Protein AF-A0A662ZCI2-F1 (afdb_monomer)

Radius of gyration: 26.0 Å; Cα contacts (8 Å, |Δi|>4): 107; chains: 1; bounding box: 38×61×67 Å

Mean predicted aligned error: 18.73 Å

Structure (mmCIF, N/CA/C/O backbone):
data_AF-A0A662ZCI2-F1
#
_entry.id   AF-A0A662ZCI2-F1
#
loop_
_atom_site.group_PDB
_atom_site.id
_atom_site.type_symbol
_atom_site.label_atom_id
_atom_site.label_alt_id
_atom_site.label_comp_id
_atom_site.label_asym_id
_atom_site.label_entity_id
_atom_site.label_seq_id
_atom_site.pdbx_PDB_ins_code
_atom_site.Cartn_x
_atom_site.Cartn_y
_atom_site.Cartn_z
_atom_site.occupancy
_atom_site.B_iso_or_equiv
_atom_site.auth_seq_id
_atom_site.auth_comp_id
_atom_site.auth_asym_id
_atom_site.auth_atom_id
_atom_site.pdbx_PDB_model_num
ATOM 1 N N . MET A 1 1 ? 16.770 -15.668 -3.236 1.00 50.25 1 MET A N 1
ATOM 2 C CA . MET A 1 1 ? 15.545 -14.899 -3.543 1.00 50.25 1 MET A CA 1
ATOM 3 C C . MET A 1 1 ? 14.463 -15.925 -3.802 1.00 50.25 1 MET A C 1
ATOM 5 O O . MET A 1 1 ? 14.714 -16.811 -4.604 1.00 50.25 1 MET A O 1
ATOM 9 N N . ASN A 1 2 ? 13.338 -15.886 -3.085 1.00 55.69 2 ASN A N 1
ATOM 10 C CA . ASN A 1 2 ? 12.211 -16.759 -3.421 1.00 55.69 2 ASN A CA 1
ATOM 11 C C . ASN A 1 2 ? 11.789 -16.415 -4.853 1.00 55.69 2 ASN A C 1
ATOM 13 O O . ASN A 1 2 ? 11.561 -15.238 -5.136 1.00 55.69 2 ASN A O 1
ATOM 17 N N . ASN A 1 3 ? 11.765 -17.403 -5.747 1.00 77.62 3 ASN A N 1
ATOM 18 C CA . ASN A 1 3 ? 11.314 -17.203 -7.119 1.00 77.62 3 ASN A CA 1
ATOM 19 C C . ASN A 1 3 ? 9.813 -16.914 -7.078 1.00 77.62 3 ASN A C 1
ATOM 21 O O . ASN A 1 3 ? 9.003 -17.822 -6.925 1.00 77.62 3 ASN A O 1
ATOM 25 N N . ILE A 1 4 ? 9.460 -15.631 -7.140 1.00 84.81 4 ILE A N 1
ATOM 26 C CA . ILE A 1 4 ? 8.083 -15.195 -7.350 1.00 84.81 4 ILE A CA 1
ATOM 27 C C . ILE A 1 4 ? 7.769 -15.479 -8.812 1.00 84.81 4 ILE A C 1
ATOM 29 O O . ILE A 1 4 ? 8.553 -15.124 -9.694 1.00 84.81 4 ILE A O 1
ATOM 33 N N . GLU A 1 5 ? 6.644 -16.137 -9.060 1.00 91.12 5 GLU A N 1
ATOM 34 C CA . GLU A 1 5 ? 6.223 -16.480 -10.410 1.00 91.12 5 GLU A CA 1
ATOM 35 C C . GLU A 1 5 ? 6.100 -15.210 -11.279 1.00 91.12 5 GLU A C 1
ATOM 37 O O . GLU A 1 5 ? 5.543 -14.207 -10.816 1.00 91.12 5 GLU A O 1
ATOM 42 N N . PRO A 1 6 ? 6.594 -15.214 -12.533 1.00 90.12 6 PRO A N 1
ATOM 43 C CA . PRO A 1 6 ? 6.570 -14.030 -13.393 1.00 90.12 6 PRO A CA 1
ATOM 44 C C . PRO A 1 6 ? 5.174 -13.426 -13.576 1.00 90.12 6 PRO A C 1
ATOM 46 O O . PRO A 1 6 ? 5.032 -12.210 -13.692 1.00 90.12 6 PRO A O 1
ATOM 49 N N . GLU A 1 7 ? 4.136 -14.261 -13.564 1.00 92.94 7 GLU A N 1
ATOM 50 C CA . GLU A 1 7 ? 2.752 -13.809 -13.685 1.00 92.94 7 GLU A CA 1
ATOM 51 C C . GLU A 1 7 ? 2.283 -13.036 -12.443 1.00 92.94 7 GLU A C 1
ATOM 53 O O . GLU A 1 7 ? 1.641 -11.991 -12.551 1.00 92.94 7 GLU A O 1
ATOM 58 N N . VAL A 1 8 ? 2.696 -13.474 -11.251 1.00 93.31 8 VAL A N 1
ATOM 59 C CA . VAL A 1 8 ? 2.443 -12.749 -9.998 1.00 93.31 8 VAL A CA 1
ATOM 60 C C . VAL A 1 8 ? 3.151 -11.395 -10.014 1.00 93.31 8 VAL A C 1
ATOM 62 O O . VAL A 1 8 ? 2.559 -10.393 -9.617 1.00 93.31 8 VAL A O 1
ATOM 65 N N . VAL A 1 9 ? 4.380 -11.323 -10.537 1.00 93.50 9 VAL A N 1
ATOM 66 C CA . VAL A 1 9 ? 5.106 -10.050 -10.683 1.00 93.50 9 VAL A CA 1
ATOM 67 C C . VAL A 1 9 ? 4.353 -9.083 -11.598 1.00 93.50 9 VAL A C 1
ATOM 69 O O . VAL A 1 9 ? 4.165 -7.925 -11.225 1.00 93.50 9 VAL A O 1
ATOM 72 N N . LYS A 1 10 ? 3.866 -9.543 -12.757 1.00 93.19 10 LYS A N 1
ATOM 73 C CA . LYS A 1 10 ? 3.067 -8.704 -13.666 1.00 93.19 10 LYS A CA 1
ATOM 74 C C . LYS A 1 10 ? 1.808 -8.169 -12.988 1.00 93.19 10 LYS A C 1
ATOM 76 O O . LYS A 1 10 ? 1.510 -6.983 -13.116 1.00 93.19 10 LYS A O 1
ATOM 81 N N . ASN A 1 11 ? 1.102 -9.013 -12.236 1.00 95.75 11 ASN A N 1
ATOM 82 C CA . ASN A 1 11 ? -0.105 -8.613 -11.5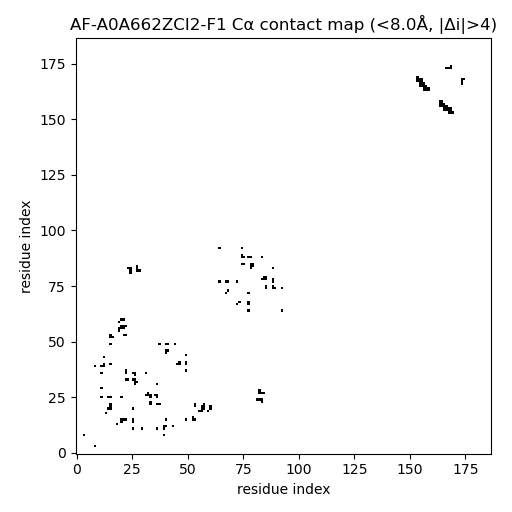14 1.00 95.75 11 ASN A CA 1
ATOM 83 C C . ASN A 1 11 ? 0.192 -7.599 -10.399 1.00 95.75 11 ASN A C 1
ATOM 85 O O . ASN A 1 11 ? -0.532 -6.615 -10.266 1.00 95.75 11 ASN A O 1
ATOM 89 N N . ILE A 1 12 ? 1.300 -7.764 -9.670 1.00 94.69 12 ILE A N 1
ATOM 90 C CA . ILE A 1 12 ? 1.762 -6.785 -8.677 1.00 94.69 12 ILE A CA 1
ATOM 91 C C . ILE A 1 12 ? 2.057 -5.438 -9.344 1.00 94.69 12 ILE A C 1
ATOM 93 O O . ILE A 1 12 ? 1.569 -4.409 -8.887 1.00 94.69 12 ILE A O 1
ATOM 97 N N . VAL A 1 13 ? 2.823 -5.421 -10.439 1.00 92.56 13 VAL A N 1
ATOM 98 C CA . VAL A 1 13 ? 3.168 -4.175 -11.147 1.00 92.56 13 VAL A CA 1
ATOM 99 C C . VAL A 1 13 ? 1.916 -3.507 -11.722 1.00 92.56 13 VAL A C 1
ATOM 101 O O . VAL A 1 13 ? 1.774 -2.282 -11.654 1.00 92.56 13 VAL A O 1
ATOM 104 N N . LYS A 1 14 ? 0.965 -4.295 -12.231 1.00 93.56 14 LYS A N 1
ATOM 105 C CA . LYS A 1 14 ? -0.344 -3.798 -12.664 1.00 93.56 14 LYS A CA 1
ATOM 106 C C . LYS A 1 14 ? -1.114 -3.158 -11.508 1.00 93.56 14 LYS A C 1
ATOM 108 O O . LYS A 1 14 ? -1.626 -2.054 -11.672 1.00 93.56 14 LYS A O 1
ATOM 113 N N . ASP A 1 15 ? -1.166 -3.789 -10.340 1.00 93.00 15 ASP A N 1
ATOM 114 C CA . ASP A 1 15 ? -1.836 -3.213 -9.171 1.00 93.00 15 ASP A CA 1
ATOM 115 C C . ASP A 1 15 ? -1.156 -1.914 -8.714 1.00 93.00 15 ASP A C 1
ATOM 117 O O . ASP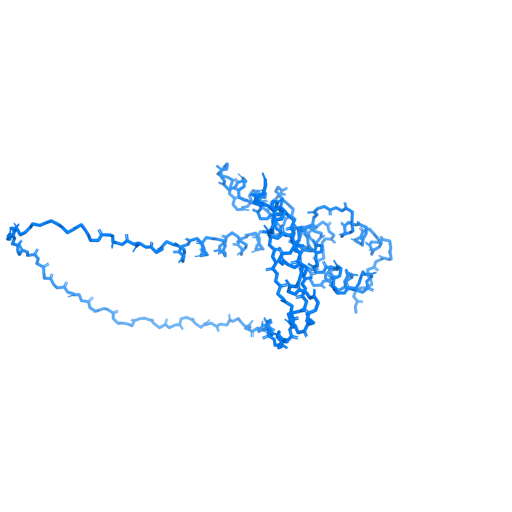 A 1 15 ? -1.848 -0.924 -8.491 1.00 93.00 15 ASP A O 1
ATOM 121 N N . ILE A 1 16 ? 0.180 -1.859 -8.667 1.00 91.38 16 ILE A N 1
ATOM 122 C CA . ILE A 1 16 ? 0.926 -0.631 -8.322 1.00 91.38 16 ILE A CA 1
ATOM 123 C C . ILE A 1 16 ? 0.596 0.511 -9.296 1.00 91.38 16 ILE A C 1
ATOM 125 O O . ILE A 1 16 ? 0.526 1.681 -8.920 1.00 91.38 16 ILE A O 1
ATOM 129 N N . THR A 1 17 ? 0.425 0.197 -10.580 1.00 87.94 17 THR A N 1
ATOM 130 C CA . THR A 1 17 ? 0.225 1.219 -11.614 1.00 87.94 17 THR A CA 1
ATOM 131 C C . THR A 1 17 ? -1.220 1.670 -11.750 1.00 87.94 17 THR A C 1
ATOM 133 O O . THR A 1 17 ? -1.437 2.856 -12.003 1.00 87.94 17 THR A O 1
ATOM 136 N N . THR A 1 18 ? -2.182 0.764 -11.588 1.00 87.12 18 THR A N 1
ATOM 137 C CA . THR A 1 18 ? -3.589 1.002 -11.948 1.00 87.12 18 THR A CA 1
ATOM 138 C C . THR A 1 18 ? -4.533 1.108 -10.757 1.00 87.12 18 THR A C 1
ATOM 140 O O . THR A 1 18 ? -5.603 1.697 -10.895 1.00 87.12 18 THR A O 1
ATOM 143 N N . SER A 1 19 ? -4.163 0.570 -9.594 1.00 86.81 19 SER A N 1
ATOM 144 C CA . SER A 1 19 ? -5.000 0.631 -8.396 1.00 86.81 19 SER A CA 1
ATOM 145 C C . SER A 1 19 ? -4.648 1.831 -7.510 1.00 86.81 19 SER A C 1
ATOM 147 O O . SER A 1 19 ? -3.613 2.471 -7.681 1.00 86.81 19 SER A O 1
ATOM 149 N N . GLN A 1 20 ? -5.516 2.117 -6.538 1.00 89.25 20 GLN A N 1
ATOM 150 C CA . GLN A 1 20 ? -5.267 3.086 -5.459 1.00 89.25 20 GLN A CA 1
ATOM 151 C C . GLN A 1 20 ? -4.707 2.405 -4.195 1.00 89.25 20 GLN A C 1
ATOM 153 O O . GLN A 1 20 ? -4.771 2.965 -3.104 1.00 89.25 20 GLN A O 1
ATOM 158 N N . LEU A 1 21 ? -4.222 1.163 -4.313 1.00 92.31 21 LEU A N 1
ATOM 159 C CA . LEU A 1 21 ? -3.742 0.387 -3.174 1.00 92.31 21 LEU A CA 1
ATOM 160 C C . LEU A 1 21 ? -2.302 0.764 -2.835 1.00 92.31 21 LEU A C 1
ATOM 162 O O . LEU A 1 21 ? -1.424 0.753 -3.696 1.00 92.31 21 LEU A O 1
ATOM 166 N N . SER A 1 22 ? -2.052 1.031 -1.556 1.00 95.50 22 SER A N 1
ATOM 167 C CA . SER A 1 22 ? -0.693 1.228 -1.045 1.00 95.50 22 SER A CA 1
ATOM 168 C C . SER A 1 22 ? 0.109 -0.077 -1.039 1.00 95.50 22 SER A C 1
ATOM 170 O O . SER A 1 22 ? -0.447 -1.181 -0.997 1.00 95.50 22 SER A O 1
ATOM 172 N N . SER A 1 23 ? 1.435 0.030 -0.965 1.00 95.31 23 SER A N 1
ATOM 173 C CA . SER A 1 23 ? 2.349 -1.113 -0.878 1.00 95.31 23 SER A CA 1
ATOM 174 C C . SER A 1 23 ? 2.027 -2.058 0.282 1.00 95.31 23 SER A C 1
ATOM 176 O O . SER A 1 23 ? 2.250 -3.262 0.167 1.00 95.31 23 SER A O 1
ATOM 178 N N . TYR A 1 24 ? 1.449 -1.557 1.379 1.00 96.12 24 TYR A N 1
ATOM 179 C CA . TYR A 1 24 ? 0.984 -2.381 2.498 1.00 96.12 24 TYR A CA 1
ATOM 180 C C . TYR A 1 24 ? -0.211 -3.264 2.131 1.00 96.12 24 TYR A C 1
ATOM 182 O O . TYR A 1 24 ? -0.261 -4.423 2.543 1.00 96.12 24 TYR A O 1
ATOM 190 N N . GLN A 1 25 ? -1.150 -2.729 1.353 1.00 96.50 25 GLN A N 1
ATOM 191 C CA . GLN A 1 25 ? -2.348 -3.444 0.914 1.00 96.50 25 GLN A CA 1
ATOM 192 C C . GLN A 1 25 ? -2.014 -4.458 -0.176 1.00 96.50 25 GLN A C 1
ATOM 194 O O . GLN A 1 25 ? -2.468 -5.599 -0.137 1.00 96.50 25 GLN A O 1
ATOM 199 N N . ILE A 1 26 ? -1.139 -4.077 -1.107 1.00 96.12 26 ILE A N 1
ATOM 200 C CA . ILE A 1 26 ? -0.619 -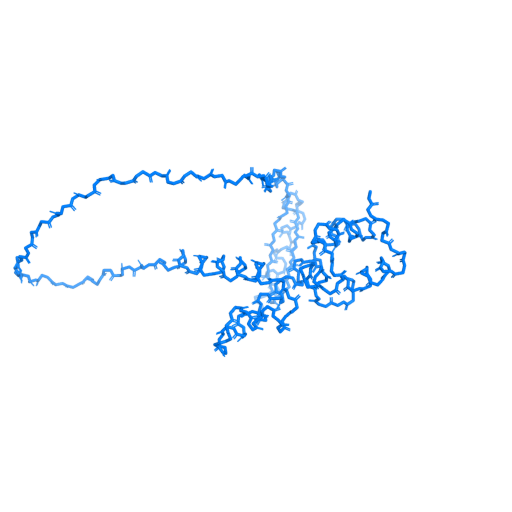4.989 -2.128 1.00 96.12 26 ILE A CA 1
ATOM 201 C C . ILE A 1 26 ? 0.171 -6.122 -1.454 1.00 96.12 26 ILE A C 1
ATOM 203 O O . ILE A 1 26 ? -0.045 -7.293 -1.753 1.00 96.12 26 ILE A O 1
ATOM 207 N N . ALA A 1 27 ? 1.029 -5.806 -0.481 1.00 96.00 27 ALA A N 1
ATOM 208 C CA . ALA A 1 27 ? 1.765 -6.810 0.286 1.00 96.00 27 ALA A CA 1
ATOM 209 C C . ALA A 1 27 ? 0.828 -7.809 0.982 1.00 96.00 27 ALA A C 1
ATOM 211 O O . ALA A 1 27 ? 1.067 -9.015 0.931 1.00 96.00 27 ALA A O 1
ATOM 212 N N . TYR A 1 28 ? -0.260 -7.322 1.579 1.00 96.06 28 TYR A N 1
ATOM 213 C CA . TYR A 1 28 ? -1.275 -8.172 2.195 1.00 96.06 28 TYR A CA 1
ATOM 214 C C . TYR A 1 28 ? -1.981 -9.069 1.169 1.00 96.06 28 TYR A C 1
ATOM 216 O O . TYR A 1 28 ? -2.059 -10.277 1.384 1.00 96.06 28 TYR A O 1
ATOM 224 N N . LYS A 1 29 ? -2.420 -8.502 0.035 1.00 95.62 29 LYS A N 1
ATOM 225 C CA . LYS A 1 29 ? -3.117 -9.210 -1.053 1.00 95.62 29 LYS A CA 1
ATOM 226 C C . LYS A 1 29 ? -2.307 -10.379 -1.618 1.00 95.62 29 LYS A C 1
ATOM 228 O O . LYS A 1 29 ? -2.870 -11.433 -1.881 1.00 95.62 29 LYS A O 1
ATOM 233 N N . TYR A 1 30 ? -1.000 -10.195 -1.804 1.00 95.19 30 TYR A N 1
ATOM 234 C CA . TYR A 1 30 ? -0.120 -11.221 -2.377 1.00 95.19 30 TYR A CA 1
ATOM 235 C C . TYR A 1 30 ? 0.621 -12.056 -1.325 1.00 95.19 30 TYR A C 1
ATOM 237 O O . TYR A 1 30 ? 1.459 -12.878 -1.685 1.00 95.19 30 TYR A O 1
ATOM 245 N N . HIS A 1 31 ? 0.348 -11.849 -0.032 1.00 94.44 31 HIS A N 1
ATOM 246 C CA . HIS A 1 31 ? 1.066 -12.494 1.075 1.00 94.44 31 HIS A CA 1
ATOM 247 C C . HIS A 1 31 ? 2.595 -12.321 0.996 1.00 94.44 31 HIS A C 1
ATOM 249 O O . HIS A 1 31 ? 3.373 -13.220 1.323 1.00 94.44 31 HIS A O 1
ATOM 255 N N . LEU A 1 32 ? 3.036 -11.137 0.570 1.00 94.00 32 LEU A N 1
ATOM 256 C CA . LEU A 1 32 ? 4.442 -10.764 0.442 1.00 94.00 32 LEU A CA 1
ATOM 257 C C . LEU A 1 32 ? 4.827 -9.709 1.478 1.00 94.00 32 LEU A C 1
ATOM 259 O O . LEU A 1 32 ? 3.993 -9.065 2.108 1.00 94.00 32 LEU A O 1
ATOM 263 N N . SER A 1 33 ? 6.131 -9.502 1.653 1.00 93.75 33 SER A N 1
ATOM 264 C CA . SER A 1 33 ? 6.614 -8.384 2.462 1.00 93.75 33 SER A CA 1
ATOM 265 C C . SER A 1 33 ? 6.483 -7.065 1.697 1.00 93.75 33 SER A C 1
ATOM 267 O O . SER A 1 33 ? 6.707 -7.031 0.486 1.00 93.75 33 SER A O 1
ATOM 269 N N . LYS A 1 34 ? 6.226 -5.958 2.405 1.00 94.12 34 LYS A N 1
ATOM 270 C CA . LYS A 1 34 ? 6.238 -4.606 1.816 1.00 94.12 34 LYS A CA 1
ATOM 271 C C . LYS A 1 34 ? 7.540 -4.326 1.055 1.00 94.12 34 LYS A C 1
ATOM 273 O O . LYS A 1 34 ? 7.499 -3.859 -0.073 1.00 94.12 34 LYS A O 1
ATOM 278 N N . ASN A 1 35 ? 8.684 -4.726 1.617 1.00 95.50 35 ASN A N 1
ATOM 279 C CA . ASN A 1 35 ? 9.991 -4.572 0.969 1.00 95.50 35 ASN A CA 1
ATOM 280 C C . ASN A 1 35 ? 10.079 -5.301 -0.381 1.00 95.50 35 ASN A C 1
ATOM 282 O O . ASN A 1 35 ? 10.808 -4.868 -1.268 1.00 95.50 35 ASN A O 1
ATOM 286 N N . THR A 1 36 ? 9.380 -6.427 -0.533 1.00 94.94 36 THR A N 1
ATOM 287 C CA . THR A 1 36 ? 9.304 -7.146 -1.808 1.00 94.94 36 THR A CA 1
ATOM 288 C C . THR A 1 36 ? 8.521 -6.330 -2.830 1.00 94.94 36 THR A C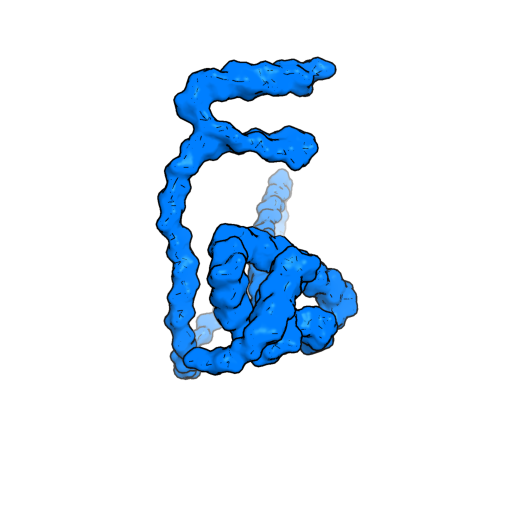 1
ATOM 290 O O . THR A 1 36 ? 8.991 -6.172 -3.951 1.00 94.94 36 THR A O 1
ATOM 293 N N . ILE A 1 37 ? 7.373 -5.775 -2.429 1.00 96.19 37 ILE A N 1
ATOM 294 C CA . ILE A 1 37 ? 6.556 -4.903 -3.283 1.00 96.19 37 ILE A CA 1
ATOM 295 C C . ILE A 1 37 ? 7.346 -3.656 -3.689 1.00 96.19 37 ILE A C 1
ATOM 297 O O . ILE A 1 37 ? 7.430 -3.362 -4.876 1.00 96.19 37 ILE A O 1
ATOM 301 N N . ASP A 1 38 ? 8.014 -3.003 -2.732 1.00 95.12 38 ASP A N 1
ATOM 302 C CA . ASP A 1 38 ? 8.858 -1.830 -2.982 1.00 95.12 38 ASP A CA 1
ATOM 303 C C . ASP A 1 38 ? 9.955 -2.138 -4.008 1.00 95.12 38 ASP A C 1
ATOM 305 O O . ASP A 1 38 ? 10.133 -1.404 -4.976 1.00 95.12 38 ASP A O 1
ATOM 309 N N . ARG A 1 39 ? 10.666 -3.263 -3.852 1.00 95.38 39 ARG A N 1
ATOM 310 C CA . ARG A 1 39 ? 11.713 -3.676 -4.800 1.00 95.38 39 ARG A CA 1
ATOM 311 C C . ARG A 1 39 ? 11.170 -3.924 -6.201 1.00 95.38 39 ARG A C 1
ATOM 313 O O . ARG A 1 39 ? 11.812 -3.508 -7.158 1.00 95.38 39 ARG A O 1
ATOM 320 N N . LEU A 1 40 ? 10.027 -4.601 -6.318 1.00 93.69 40 LEU A N 1
ATOM 321 C CA . LEU A 1 40 ? 9.396 -4.876 -7.611 1.00 93.69 40 LEU A CA 1
ATOM 322 C C . LEU A 1 40 ? 8.904 -3.589 -8.279 1.00 93.69 40 LEU A C 1
ATOM 324 O O . LEU A 1 40 ? 9.117 -3.404 -9.474 1.00 93.69 40 LEU A O 1
ATOM 328 N N . GLY A 1 41 ? 8.296 -2.686 -7.508 1.00 92.06 41 GLY A N 1
ATOM 329 C CA . GLY A 1 41 ? 7.860 -1.382 -7.990 1.00 92.06 41 GLY A CA 1
ATOM 330 C C . GLY A 1 41 ? 9.030 -0.546 -8.499 1.00 92.06 41 GLY A C 1
ATOM 331 O O . GLY A 1 41 ? 9.006 -0.091 -9.640 1.00 92.06 41 GLY A O 1
ATOM 332 N N . ILE A 1 42 ? 10.094 -0.418 -7.700 1.00 92.81 42 ILE A N 1
ATOM 333 C CA . ILE A 1 42 ? 11.298 0.334 -8.076 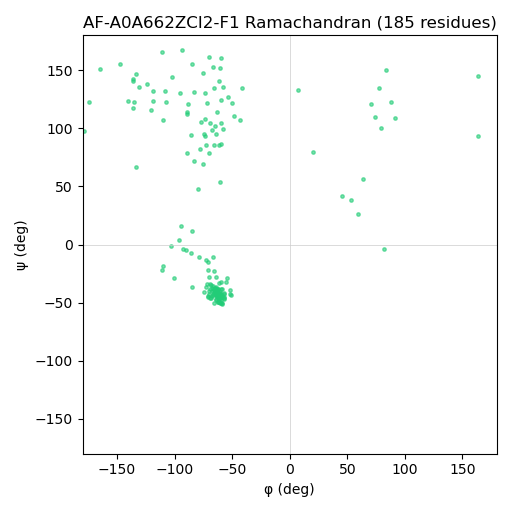1.00 92.81 42 ILE A CA 1
ATOM 334 C C . ILE A 1 42 ? 11.968 -0.276 -9.312 1.00 92.81 42 ILE A C 1
ATOM 336 O O . ILE A 1 42 ? 12.363 0.467 -10.207 1.00 92.81 42 ILE A O 1
ATOM 340 N N . SER A 1 43 ? 12.079 -1.605 -9.402 1.00 91.50 43 SER A N 1
ATOM 341 C CA . SER A 1 43 ? 12.765 -2.244 -10.529 1.00 91.50 43 SER A CA 1
ATOM 342 C C . SER A 1 43 ? 12.010 -2.145 -11.857 1.00 91.50 43 SER A C 1
ATOM 344 O O . SER A 1 43 ? 12.658 -2.150 -12.899 1.00 91.50 43 SER A O 1
ATOM 346 N N . HIS A 1 44 ? 10.676 -2.045 -11.840 1.00 93.12 44 HIS A N 1
ATOM 347 C CA . HIS A 1 44 ? 9.858 -2.000 -13.062 1.00 93.12 44 HIS A CA 1
ATOM 348 C C . HIS A 1 44 ? 9.404 -0.589 -13.454 1.00 93.12 44 HIS A C 1
ATOM 350 O O . HIS A 1 44 ? 9.181 -0.332 -14.633 1.00 93.12 44 HIS A O 1
ATOM 356 N N . LEU A 1 45 ? 9.240 0.318 -12.487 1.00 89.75 45 LEU A N 1
ATOM 357 C CA . LEU A 1 45 ? 8.723 1.674 -12.717 1.00 89.75 45 LEU A CA 1
ATOM 358 C C . LEU A 1 45 ? 9.790 2.754 -12.534 1.00 89.75 45 LEU A C 1
ATOM 360 O O . LEU A 1 45 ? 9.603 3.878 -12.991 1.00 89.75 45 LEU A O 1
ATOM 364 N N . GLY A 1 46 ? 10.893 2.434 -11.859 1.00 88.88 46 GLY A N 1
ATOM 365 C CA . GLY A 1 46 ? 11.860 3.416 -11.389 1.00 88.88 46 GLY A CA 1
ATOM 366 C C . GLY A 1 46 ? 11.447 4.048 -10.058 1.00 88.88 46 GLY A C 1
ATOM 367 O O . GLY A 1 46 ? 10.266 4.191 -9.733 1.00 88.88 46 GLY A O 1
ATOM 368 N N . GLU A 1 47 ? 12.450 4.442 -9.275 1.00 91.00 47 GLU A N 1
ATOM 369 C CA . GLU A 1 47 ? 12.275 4.929 -7.903 1.00 91.00 47 GLU A CA 1
ATOM 370 C C . GLU A 1 47 ? 11.368 6.163 -7.813 1.00 91.00 47 GLU A C 1
ATOM 372 O O . GLU A 1 47 ? 10.461 6.203 -6.984 1.00 91.00 47 GLU A O 1
ATOM 377 N N . VAL A 1 48 ? 11.568 7.149 -8.691 1.00 90.94 48 VAL A N 1
ATOM 378 C CA . VAL A 1 48 ? 10.815 8.414 -8.664 1.00 90.94 48 VAL A CA 1
ATOM 379 C C . VAL A 1 48 ? 9.320 8.176 -8.892 1.00 90.94 48 VAL A C 1
ATOM 381 O O . VAL A 1 48 ? 8.491 8.639 -8.109 1.00 90.94 48 VAL A O 1
ATOM 384 N N . ILE A 1 49 ? 8.975 7.411 -9.932 1.00 88.88 49 ILE A N 1
ATOM 385 C CA . ILE A 1 49 ? 7.581 7.128 -10.300 1.00 88.88 49 ILE A CA 1
ATOM 386 C C . ILE A 1 49 ? 6.914 6.269 -9.226 1.00 88.88 49 ILE A C 1
ATOM 388 O O . ILE A 1 49 ? 5.788 6.560 -8.814 1.00 88.88 49 ILE A O 1
ATOM 392 N N . TYR A 1 50 ? 7.611 5.234 -8.747 1.00 93.25 50 TYR A N 1
ATOM 393 C CA . TYR A 1 50 ? 7.104 4.373 -7.686 1.00 93.25 50 TYR A CA 1
ATOM 394 C C . TYR A 1 50 ? 6.807 5.163 -6.410 1.00 93.25 50 TYR A C 1
ATOM 396 O O . TYR A 1 50 ? 5.695 5.089 -5.892 1.00 93.25 50 TYR A O 1
ATOM 404 N N . ASN A 1 51 ? 7.761 5.969 -5.936 1.00 91.94 51 ASN A N 1
ATOM 405 C CA . ASN A 1 51 ? 7.612 6.729 -4.698 1.00 91.94 51 ASN A CA 1
ATOM 406 C C . ASN A 1 51 ? 6.465 7.744 -4.775 1.00 91.94 51 ASN A C 1
ATOM 408 O O . ASN A 1 51 ? 5.742 7.921 -3.797 1.00 91.94 51 ASN A O 1
ATOM 412 N N . GLN A 1 52 ? 6.265 8.393 -5.926 1.00 90.75 52 GLN A N 1
ATOM 413 C CA . GLN A 1 52 ? 5.148 9.320 -6.105 1.00 90.75 52 GLN A CA 1
ATOM 414 C C . GLN A 1 52 ? 3.795 8.598 -6.072 1.00 90.75 52 GLN A C 1
ATOM 416 O O . GLN A 1 52 ? 2.869 9.069 -5.412 1.00 90.75 52 GLN A O 1
ATOM 421 N N . LYS A 1 53 ? 3.684 7.443 -6.738 1.00 90.69 53 LYS A N 1
ATOM 422 C CA . LYS A 1 53 ? 2.470 6.615 -6.695 1.00 90.69 53 LYS A CA 1
ATOM 423 C C . LYS A 1 53 ? 2.192 6.089 -5.292 1.00 90.69 53 LYS A C 1
ATOM 425 O O . LYS A 1 53 ? 1.072 6.221 -4.811 1.00 90.69 53 LYS A O 1
ATOM 430 N N . GLU A 1 54 ? 3.211 5.557 -4.626 1.00 94.75 54 GLU A N 1
ATOM 431 C CA . GLU A 1 54 ? 3.083 5.031 -3.269 1.00 94.75 54 GLU A CA 1
ATOM 432 C C . GLU A 1 54 ? 2.680 6.124 -2.281 1.00 94.75 54 GLU A C 1
ATOM 434 O O . GLU A 1 54 ? 1.847 5.881 -1.414 1.00 94.75 54 GLU A O 1
ATOM 439 N N . LYS A 1 55 ? 3.213 7.343 -2.429 1.00 92.31 55 LYS A N 1
ATOM 440 C CA . LYS A 1 55 ? 2.814 8.481 -1.598 1.00 92.31 55 LYS A CA 1
ATOM 441 C C . LYS A 1 55 ? 1.314 8.762 -1.720 1.00 92.31 55 LYS A C 1
ATOM 443 O O . LYS A 1 55 ? 0.637 8.822 -0.699 1.00 92.31 55 LYS A O 1
ATOM 448 N N . LEU A 1 56 ? 0.801 8.889 -2.944 1.00 90.69 56 LEU A N 1
ATOM 449 C CA . LEU A 1 56 ? -0.621 9.161 -3.188 1.00 90.69 56 LEU A CA 1
ATOM 450 C C . LEU A 1 56 ? -1.516 8.021 -2.682 1.00 90.69 56 LEU A C 1
ATOM 452 O O . LEU A 1 56 ? -2.522 8.266 -2.019 1.00 90.69 56 LEU A O 1
ATOM 456 N N . ALA A 1 57 ? -1.128 6.771 -2.942 1.00 93.75 57 ALA A N 1
ATOM 457 C CA . ALA A 1 57 ? -1.867 5.601 -2.475 1.00 93.75 57 ALA A CA 1
ATOM 458 C C . ALA A 1 57 ? -1.865 5.494 -0.940 1.00 93.75 57 ALA A C 1
ATOM 460 O O . ALA A 1 57 ? -2.872 5.135 -0.329 1.00 93.75 57 ALA A O 1
ATOM 461 N N . PHE A 1 58 ? -0.749 5.839 -0.291 1.00 93.94 58 PHE A N 1
ATOM 462 C CA . PHE A 1 58 ? -0.660 5.862 1.164 1.00 93.94 58 PHE A CA 1
ATOM 463 C C . PHE A 1 58 ? -1.490 6.998 1.775 1.00 93.94 58 PHE A C 1
ATOM 465 O O . PHE A 1 58 ? -2.174 6.770 2.767 1.00 93.94 58 PHE A O 1
ATOM 472 N N . GLU A 1 59 ? -1.502 8.192 1.180 1.00 90.69 59 GLU A N 1
ATOM 473 C CA . GLU A 1 59 ? -2.385 9.291 1.602 1.00 90.69 59 GLU A CA 1
ATOM 474 C C . GLU A 1 59 ? -3.865 8.886 1.507 1.00 90.69 59 GLU A C 1
ATOM 476 O O . GLU A 1 59 ? -4.613 9.056 2.472 1.00 90.69 59 GLU A O 1
ATOM 481 N N . ALA A 1 60 ? -4.270 8.247 0.405 1.00 92.06 60 ALA A N 1
ATOM 482 C CA . ALA A 1 60 ? -5.623 7.715 0.244 1.00 92.06 60 ALA A CA 1
ATOM 483 C C . ALA A 1 60 ? -5.967 6.658 1.309 1.00 92.06 60 ALA A C 1
ATOM 485 O O . ALA A 1 60 ? -7.066 6.672 1.870 1.00 92.06 60 ALA A O 1
ATOM 486 N N . LEU A 1 61 ? -5.024 5.770 1.640 1.00 94.19 61 LEU A N 1
ATOM 487 C CA . LEU A 1 61 ? -5.190 4.808 2.729 1.00 94.19 61 LEU A CA 1
ATOM 488 C C . LEU A 1 61 ? -5.404 5.509 4.080 1.00 94.19 61 LEU A C 1
ATOM 490 O O . LEU A 1 61 ? -6.260 5.093 4.861 1.00 94.19 61 LEU A O 1
ATOM 494 N N . ILE A 1 62 ? -4.638 6.559 4.375 1.00 92.19 62 ILE A N 1
ATOM 495 C CA . ILE A 1 62 ? -4.791 7.314 5.622 1.00 92.19 62 ILE A CA 1
ATOM 496 C C . ILE A 1 62 ? -6.190 7.932 5.716 1.00 92.19 62 ILE A C 1
ATOM 498 O O . ILE A 1 62 ? -6.812 7.845 6.776 1.00 92.19 62 ILE A O 1
ATOM 502 N N . GLU A 1 63 ? -6.720 8.493 4.629 1.00 91.38 63 GLU A N 1
ATOM 503 C CA . GLU A 1 63 ? -8.093 9.010 4.609 1.00 91.38 63 GLU A CA 1
ATOM 504 C C . GLU A 1 63 ? -9.131 7.909 4.865 1.00 91.38 63 GLU A C 1
ATOM 506 O O . GLU A 1 63 ? -10.028 8.086 5.689 1.00 91.38 63 GLU A O 1
ATOM 511 N N . GLN A 1 64 ? -8.966 6.725 4.266 1.00 93.31 64 GLN A N 1
ATOM 512 C CA . GLN A 1 64 ? -9.842 5.578 4.541 1.00 93.31 64 GLN A CA 1
ATOM 513 C C . GLN A 1 64 ? -9.795 5.156 6.018 1.00 93.31 64 GLN A C 1
ATOM 515 O O . GLN A 1 64 ? -10.837 4.905 6.625 1.00 93.31 64 GLN A O 1
ATOM 520 N N . ILE A 1 65 ? -8.604 5.121 6.625 1.00 92.94 65 ILE A N 1
ATOM 521 C CA . ILE A 1 65 ? -8.438 4.812 8.054 1.00 92.94 65 ILE A CA 1
ATOM 522 C C . ILE A 1 65 ? -9.149 5.856 8.922 1.00 92.94 65 ILE A C 1
ATOM 524 O O . ILE A 1 65 ? -9.815 5.487 9.888 1.00 92.94 65 ILE A O 1
ATOM 528 N N . LYS A 1 66 ? -9.045 7.150 8.591 1.00 91.12 66 LYS A N 1
ATOM 529 C CA . LYS A 1 66 ? -9.739 8.220 9.328 1.00 91.12 66 LYS A CA 1
ATOM 530 C C . LYS A 1 66 ? -11.254 8.043 9.277 1.00 91.12 66 LYS A C 1
ATOM 532 O O . LYS A 1 66 ? -11.899 8.135 10.318 1.00 91.12 66 LYS A O 1
ATOM 537 N N . VAL A 1 67 ? -11.807 7.755 8.098 1.00 93.12 67 VAL A N 1
ATOM 538 C CA . VAL A 1 67 ? -13.248 7.517 7.926 1.00 93.12 67 VAL A CA 1
ATOM 539 C C . VAL A 1 67 ? -13.707 6.341 8.788 1.00 93.12 67 VAL A C 1
ATOM 541 O O . VAL A 1 67 ? -14.642 6.498 9.568 1.00 93.12 67 VAL A O 1
ATOM 544 N N . LEU A 1 68 ? -13.020 5.196 8.723 1.00 92.31 68 LEU A N 1
ATOM 545 C CA . LEU A 1 68 ? -13.384 4.017 9.518 1.00 92.31 68 LEU A CA 1
ATOM 546 C C . LEU A 1 68 ? -13.237 4.253 11.024 1.00 92.31 68 LEU A C 1
ATOM 548 O O . LEU A 1 68 ? -14.055 3.785 11.814 1.00 92.31 68 LEU A O 1
ATOM 552 N N . LYS A 1 69 ? -12.219 5.009 11.437 1.00 89.56 69 LYS A N 1
ATOM 553 C CA . LYS A 1 69 ? -12.032 5.370 12.842 1.00 89.56 69 LYS A CA 1
ATOM 554 C C . LYS A 1 69 ? -13.158 6.265 13.357 1.00 89.56 69 LYS A C 1
ATOM 556 O O . LYS A 1 69 ? -13.623 6.055 14.471 1.00 89.56 69 LYS A O 1
ATOM 561 N N . ASN A 1 70 ? -13.615 7.225 12.553 1.00 89.56 70 ASN A N 1
ATOM 562 C CA . ASN A 1 70 ? -14.765 8.068 12.893 1.00 89.56 70 ASN A CA 1
ATOM 563 C C . ASN A 1 70 ? -16.075 7.264 12.964 1.00 89.56 70 ASN A C 1
ATOM 565 O O . ASN A 1 70 ? -17.005 7.677 13.644 1.00 89.56 70 ASN A O 1
ATOM 569 N N . GLN A 1 71 ? -16.137 6.112 12.293 1.00 92.31 71 GLN A N 1
ATOM 570 C CA . GLN A 1 71 ? -17.221 5.131 12.408 1.00 92.31 71 GLN A CA 1
ATOM 571 C C . GLN A 1 71 ? -17.021 4.149 13.580 1.00 92.31 71 GLN A C 1
ATOM 573 O O . GLN A 1 71 ? -17.694 3.123 13.640 1.00 92.31 71 GLN A O 1
ATOM 578 N N . GLU A 1 72 ? -16.071 4.420 14.480 1.00 91.38 72 GLU A N 1
ATOM 579 C CA . GLU A 1 72 ? -15.758 3.609 15.665 1.00 91.38 72 GLU A CA 1
ATOM 580 C C . GLU A 1 72 ? -15.342 2.159 15.354 1.00 91.38 72 GLU A C 1
ATOM 582 O O . GLU A 1 72 ? -15.463 1.250 16.182 1.00 91.38 72 GLU A O 1
ATOM 587 N N . PHE A 1 73 ? -14.787 1.911 14.163 1.00 90.75 73 PHE A N 1
ATOM 588 C CA . PHE A 1 73 ? -14.226 0.600 13.857 1.00 90.75 73 PHE A CA 1
ATOM 589 C C . PHE A 1 73 ? -13.007 0.327 14.743 1.00 90.75 73 PHE A C 1
ATOM 591 O O . PHE A 1 73 ? -12.094 1.145 14.872 1.00 90.75 73 PHE A O 1
ATOM 598 N N . SER A 1 74 ? -12.941 -0.883 15.303 1.00 92.62 74 SER A N 1
ATOM 599 C CA . SER A 1 74 ? -11.739 -1.336 16.002 1.00 92.62 74 SER A CA 1
ATOM 600 C C . SER A 1 74 ? -10.572 -1.511 15.027 1.00 92.62 74 SER A C 1
ATOM 602 O O . SER A 1 74 ? -10.764 -1.845 13.857 1.00 92.62 74 SER A O 1
ATOM 604 N N . VAL A 1 75 ? -9.338 -1.360 15.518 1.00 91.81 75 VAL A N 1
ATOM 605 C CA . VAL A 1 75 ? -8.103 -1.543 14.723 1.00 91.81 75 VAL A CA 1
ATOM 606 C C . VAL A 1 75 ? -8.091 -2.888 13.991 1.00 91.81 75 VAL A C 1
ATOM 608 O O . VAL A 1 75 ? -7.701 -2.964 12.827 1.00 91.81 75 VAL A O 1
ATOM 611 N N . THR A 1 76 ? -8.577 -3.943 14.646 1.00 93.19 76 THR A N 1
ATOM 612 C CA . THR A 1 76 ? -8.706 -5.279 14.056 1.00 93.19 76 THR A CA 1
ATOM 613 C C . THR A 1 76 ? -9.668 -5.282 12.869 1.00 93.19 76 THR A C 1
ATOM 615 O O . THR A 1 76 ? -9.287 -5.736 11.791 1.00 93.19 76 THR A O 1
ATOM 618 N N . LYS A 1 77 ? -10.871 -4.713 13.025 1.00 93.69 77 LYS A N 1
ATOM 619 C CA . LYS A 1 77 ? -11.856 -4.631 11.936 1.00 93.69 77 LYS A CA 1
ATOM 620 C C . LYS A 1 77 ? -11.362 -3.753 10.787 1.00 93.69 77 LYS A C 1
ATOM 622 O O . LYS A 1 77 ? -11.521 -4.128 9.632 1.00 93.69 77 LYS A O 1
ATOM 627 N N . MET A 1 78 ? -10.700 -2.632 11.085 1.00 93.88 78 MET A N 1
ATOM 628 C CA . MET A 1 78 ? -10.081 -1.779 10.063 1.00 93.88 78 MET A CA 1
ATOM 629 C C . MET A 1 78 ? -9.017 -2.533 9.262 1.00 93.88 78 MET A C 1
ATOM 631 O O . MET A 1 78 ? -8.955 -2.400 8.044 1.00 93.88 78 MET A O 1
ATOM 635 N N . SER A 1 79 ? -8.190 -3.341 9.932 1.00 93.56 79 SER A N 1
ATOM 636 C CA . SER A 1 79 ? -7.136 -4.120 9.273 1.00 93.56 79 SER A CA 1
ATOM 637 C C . SER A 1 79 ? -7.698 -5.154 8.293 1.00 93.56 79 SER A C 1
ATOM 639 O O . SER A 1 79 ? -7.184 -5.295 7.187 1.00 93.56 79 SER A O 1
ATOM 641 N N . GLU A 1 80 ? -8.788 -5.820 8.674 1.00 93.44 80 GLU A N 1
ATOM 642 C CA . GLU A 1 80 ? -9.473 -6.810 7.841 1.00 93.44 80 GLU A CA 1
ATOM 643 C C . GLU A 1 80 ? -10.185 -6.126 6.668 1.00 93.44 80 GLU A C 1
ATOM 645 O O . GLU A 1 80 ? -10.034 -6.554 5.528 1.00 93.44 80 GLU A O 1
ATOM 650 N N . HIS A 1 81 ? -10.871 -5.009 6.925 1.00 93.88 81 HIS A N 1
ATOM 651 C CA . HIS A 1 81 ? -11.595 -4.249 5.906 1.00 93.88 81 HIS A CA 1
ATOM 652 C C . HIS A 1 81 ? -10.674 -3.636 4.841 1.00 93.88 81 HIS A C 1
ATOM 654 O O . HIS A 1 81 ? -10.992 -3.648 3.656 1.00 93.88 81 HIS A O 1
ATOM 660 N N . LEU A 1 82 ? -9.529 -3.083 5.251 1.00 94.12 82 LEU A N 1
ATOM 661 C CA . LEU A 1 82 ? -8.601 -2.401 4.343 1.00 94.12 82 LEU A CA 1
ATOM 662 C C . LEU A 1 82 ? -7.544 -3.329 3.739 1.00 94.12 82 LEU A C 1
ATOM 664 O O . LEU A 1 82 ? -6.758 -2.877 2.905 1.00 94.12 82 LEU A O 1
ATOM 668 N N . GLY A 1 83 ? -7.515 -4.599 4.153 1.00 95.44 83 GLY A N 1
ATOM 669 C CA . GLY A 1 83 ? -6.532 -5.576 3.699 1.00 95.44 83 GLY A CA 1
ATOM 670 C C . GLY A 1 83 ? -5.116 -5.192 4.116 1.00 95.44 83 GLY A C 1
ATOM 671 O O . GLY A 1 83 ? -4.244 -5.016 3.274 1.00 95.44 83 GLY A O 1
ATOM 672 N N . ILE A 1 84 ? -4.879 -5.006 5.413 1.00 95.19 84 ILE A N 1
ATOM 673 C CA . ILE A 1 84 ? -3.563 -4.674 5.978 1.00 95.19 84 ILE A CA 1
ATOM 674 C C . ILE A 1 84 ? -3.315 -5.578 7.180 1.00 95.19 84 ILE A C 1
ATOM 676 O O . ILE A 1 84 ? -4.233 -5.924 7.918 1.00 95.19 84 ILE A O 1
ATOM 680 N N . SER A 1 85 ? -2.061 -5.961 7.430 1.00 94.12 85 SER A N 1
ATOM 681 C CA . SER A 1 85 ? -1.757 -6.751 8.624 1.00 94.12 85 SER A CA 1
ATOM 682 C C . SER A 1 85 ? -2.103 -5.987 9.911 1.00 94.12 85 SER A C 1
ATOM 684 O O . SER A 1 85 ? -1.837 -4.788 10.036 1.00 94.12 85 SER A O 1
ATOM 686 N N . LYS A 1 86 ? -2.641 -6.700 10.911 1.00 94.00 86 LYS A N 1
ATOM 687 C CA . LYS A 1 86 ? -3.036 -6.139 12.221 1.00 94.00 86 LYS A CA 1
ATOM 688 C C . LYS A 1 86 ? -1.916 -5.314 12.862 1.00 94.00 86 LYS A C 1
ATOM 690 O O . LYS A 1 86 ? -2.146 -4.206 13.338 1.00 94.00 86 LYS A O 1
ATOM 695 N N . SER A 1 87 ? -0.685 -5.825 12.809 1.00 93.56 87 SER A N 1
ATOM 696 C CA . SER A 1 87 ? 0.498 -5.155 13.358 1.00 93.56 87 SER A CA 1
ATOM 697 C C . SER A 1 87 ? 0.854 -3.859 12.628 1.00 93.56 87 SER A C 1
ATOM 699 O O . SER A 1 87 ? 1.246 -2.883 13.266 1.00 93.56 87 SER A O 1
ATOM 701 N N . THR A 1 88 ? 0.714 -3.820 11.303 1.00 93.62 88 THR A N 1
ATOM 702 C CA . THR A 1 88 ? 0.941 -2.608 10.510 1.00 93.62 88 THR A CA 1
ATOM 703 C C . THR A 1 88 ? -0.162 -1.588 10.755 1.00 93.62 88 THR A C 1
ATOM 705 O O . THR A 1 88 ? 0.148 -0.426 11.002 1.00 93.62 88 THR A O 1
ATOM 708 N N . MET A 1 89 ? -1.429 -2.014 10.768 1.00 95.44 89 MET A N 1
ATOM 709 C CA . MET A 1 89 ? -2.563 -1.135 11.059 1.00 95.44 89 MET A CA 1
ATOM 710 C C . MET A 1 89 ? -2.407 -0.469 12.432 1.00 95.44 89 MET A C 1
ATOM 712 O O . MET A 1 89 ? -2.518 0.749 12.542 1.00 95.44 89 MET A O 1
ATOM 716 N N . PHE A 1 90 ? -2.040 -1.243 13.458 1.00 93.88 90 PHE A N 1
ATOM 717 C CA . PHE A 1 90 ? -1.769 -0.709 14.793 1.00 93.88 90 PHE A CA 1
ATOM 718 C C . PHE A 1 90 ? -0.673 0.367 14.777 1.00 93.88 90 PHE A C 1
ATOM 720 O O . PHE A 1 90 ? -0.841 1.433 15.361 1.00 93.88 90 PHE A O 1
ATOM 727 N N . LYS A 1 91 ? 0.434 0.131 14.058 1.00 92.38 91 LYS A N 1
ATOM 728 C CA . LYS A 1 91 ? 1.523 1.113 13.924 1.00 92.38 91 LYS A CA 1
ATOM 729 C C . LYS A 1 91 ? 1.079 2.395 13.221 1.00 92.38 91 LYS A C 1
ATOM 731 O O . LYS A 1 91 ? 1.495 3.472 13.639 1.00 92.38 91 LYS A O 1
ATOM 736 N N . ILE A 1 92 ? 0.277 2.281 12.162 1.00 92.12 92 ILE A N 1
ATOM 737 C CA . ILE A 1 92 ? -0.220 3.433 11.400 1.00 92.12 92 ILE A CA 1
ATOM 738 C C . ILE A 1 92 ? -1.145 4.281 12.278 1.00 92.12 92 ILE A C 1
ATOM 740 O O . ILE A 1 92 ? -0.930 5.485 12.402 1.00 92.12 92 ILE A O 1
ATOM 744 N N . VAL A 1 93 ? -2.123 3.652 12.937 1.00 90.81 93 VAL A N 1
ATOM 745 C CA . VAL A 1 93 ? -3.076 4.352 13.811 1.00 90.81 93 VAL A CA 1
ATOM 746 C C . VAL A 1 93 ? -2.363 5.006 14.995 1.00 90.81 93 VAL A C 1
ATOM 748 O O . VAL A 1 93 ? -2.627 6.168 15.288 1.00 90.81 93 VAL A O 1
ATOM 751 N N . ASN A 1 94 ? -1.424 4.309 15.641 1.00 88.25 94 ASN A N 1
ATOM 752 C CA . ASN A 1 94 ? -0.708 4.854 16.795 1.00 88.25 94 ASN A CA 1
ATOM 753 C C . ASN A 1 94 ? 0.181 6.053 16.423 1.00 88.25 94 ASN A C 1
ATOM 755 O O . ASN A 1 94 ? 0.248 7.035 17.162 1.00 88.25 94 ASN A O 1
ATOM 759 N N . ARG A 1 95 ? 0.840 6.006 15.255 1.00 85.50 95 ARG A N 1
ATOM 760 C CA . ARG A 1 95 ? 1.593 7.159 14.735 1.00 85.50 95 ARG A CA 1
ATOM 761 C C . ARG A 1 95 ? 0.667 8.357 14.539 1.00 85.50 95 ARG A C 1
ATOM 763 O O . ARG A 1 95 ? 0.946 9.428 15.056 1.00 85.50 95 ARG A O 1
ATOM 770 N N . TYR A 1 96 ? -0.476 8.133 13.897 1.00 74.94 96 TYR A N 1
ATOM 771 C CA . TYR A 1 96 ? -1.471 9.176 13.675 1.00 74.94 96 TYR A CA 1
ATOM 772 C C . TYR A 1 96 ? -2.005 9.804 14.976 1.00 74.94 96 TYR A C 1
ATOM 774 O O . TYR A 1 96 ? -2.236 11.009 15.044 1.00 74.94 96 TYR A O 1
ATOM 782 N N . GLU A 1 97 ? -2.208 9.007 16.025 1.00 75.00 97 GLU A N 1
ATOM 783 C CA . GLU A 1 97 ? -2.630 9.516 17.337 1.00 75.00 97 GLU A CA 1
ATOM 784 C C . GLU A 1 97 ? -1.545 10.323 18.049 1.00 75.00 97 GLU A C 1
ATOM 786 O O . GLU A 1 97 ? -1.866 11.283 18.749 1.00 75.00 97 GLU A O 1
ATOM 791 N N . THR A 1 98 ? -0.281 9.947 17.870 1.00 68.88 98 THR A N 1
ATOM 792 C CA . THR A 1 98 ? 0.858 10.666 18.453 1.00 68.88 98 THR A CA 1
ATOM 793 C C . THR A 1 98 ? 1.020 12.028 17.776 1.00 68.88 98 THR A C 1
ATOM 795 O O . THR A 1 98 ? 1.048 13.044 18.467 1.00 68.88 98 THR A O 1
ATOM 798 N N . ASP A 1 99 ? 0.959 12.066 16.441 1.00 62.31 99 ASP A N 1
ATOM 799 C CA . ASP A 1 99 ? 1.058 13.305 15.657 1.00 62.31 99 ASP A CA 1
ATOM 800 C C . ASP A 1 99 ? -0.088 14.291 15.982 1.00 62.31 99 ASP A C 1
ATOM 802 O O . ASP A 1 99 ? 0.107 15.505 15.986 1.00 62.31 99 ASP A O 1
ATOM 806 N N . ARG A 1 100 ? -1.295 13.791 16.307 1.00 57.41 100 ARG A N 1
ATOM 807 C CA . ARG A 1 100 ? -2.416 14.634 16.774 1.00 57.41 100 ARG A CA 1
ATOM 808 C C . ARG A 1 100 ? -2.168 15.254 18.148 1.00 57.41 100 ARG A C 1
ATOM 810 O O . ARG A 1 100 ? -2.599 16.379 18.376 1.00 57.41 100 ARG A O 1
ATOM 817 N N . LYS A 1 101 ? -1.534 14.527 19.073 1.00 53.88 101 LYS A N 1
ATOM 818 C CA . LYS A 1 101 ? -1.273 15.021 20.436 1.00 53.88 101 LYS A CA 1
ATOM 819 C C . LYS A 1 101 ? -0.197 16.105 20.450 1.00 53.88 101 LYS A C 1
ATOM 821 O O . LYS A 1 101 ? -0.311 17.043 21.227 1.00 53.88 101 LYS A O 1
ATOM 826 N N . GLU A 1 102 ? 0.790 16.017 19.562 1.00 52.16 102 GLU A N 1
ATOM 827 C CA . GLU A 1 102 ? 1.845 17.032 19.427 1.00 52.16 102 GLU A CA 1
ATOM 828 C C . GLU A 1 102 ? 1.343 18.357 18.819 1.00 52.16 102 GLU A C 1
ATOM 830 O O . GLU A 1 102 ? 1.939 19.403 19.060 1.00 52.16 102 GLU A O 1
ATOM 835 N N . GLN A 1 103 ? 0.224 18.346 18.083 1.00 45.34 103 GLN A N 1
ATOM 836 C CA . GLN A 1 103 ? -0.372 19.554 17.487 1.00 45.34 103 GLN A CA 1
ATOM 837 C C . GLN A 1 103 ? -1.321 20.320 18.419 1.00 45.34 103 GLN A C 1
ATOM 839 O O . GLN A 1 103 ? -1.743 21.425 18.079 1.00 45.34 103 GLN A O 1
ATOM 844 N N . VAL A 1 104 ? -1.647 19.787 19.602 1.00 42.03 104 VAL A N 1
ATOM 845 C CA . VAL A 1 104 ? -2.403 20.534 20.617 1.00 42.03 104 VAL A CA 1
ATOM 846 C C . VAL A 1 104 ? -1.421 21.400 21.410 1.00 42.03 104 VAL A C 1
ATOM 848 O O . VAL A 1 104 ? -1.108 21.126 22.566 1.00 42.03 104 VAL A O 1
ATOM 851 N N . GLN A 1 105 ? -0.912 22.462 20.781 1.00 37.69 105 GLN A N 1
ATOM 852 C CA . GLN A 1 105 ? -0.399 23.597 21.541 1.00 37.69 105 GLN A CA 1
ATOM 853 C C . GLN A 1 105 ? -1.605 24.270 22.191 1.00 37.69 105 GLN A C 1
ATOM 855 O O . GLN A 1 105 ? -2.402 24.932 21.529 1.00 37.69 105 GLN A O 1
ATOM 860 N N . VAL A 1 106 ? -1.757 24.057 23.497 1.00 43.72 106 VAL A N 1
ATOM 861 C CA . VAL A 1 106 ? -2.646 24.864 24.328 1.00 43.72 106 VAL A CA 1
ATOM 862 C C . VAL A 1 106 ? -2.076 26.279 24.305 1.00 43.72 106 VAL A C 1
ATOM 864 O O . VAL A 1 106 ? -1.139 26.595 25.032 1.00 43.72 106 VAL A O 1
ATOM 867 N N . ILE A 1 107 ? -2.596 27.120 23.414 1.00 41.56 107 ILE A N 1
ATOM 868 C CA . ILE A 1 107 ? -2.384 28.559 23.499 1.00 41.56 107 ILE A CA 1
ATOM 869 C C . ILE A 1 107 ? -3.266 29.016 24.657 1.00 41.56 107 ILE A C 1
ATOM 871 O O . ILE A 1 107 ? -4.463 29.247 24.490 1.00 41.56 107 ILE A O 1
ATOM 875 N N . SER A 1 108 ? -2.682 29.085 25.850 1.00 43.41 108 SER A N 1
ATOM 876 C CA . SER A 1 108 ? -3.274 29.837 26.948 1.00 43.41 108 SER A CA 1
ATOM 877 C C . SER A 1 108 ? -3.270 31.304 26.534 1.00 43.41 108 SER A C 1
ATOM 879 O O . SER A 1 108 ? -2.230 31.957 26.536 1.00 43.41 108 SER A O 1
ATOM 881 N N . VAL A 1 109 ? -4.424 31.807 26.105 1.00 37.53 109 VAL A N 1
ATOM 882 C CA . VAL A 1 109 ? -4.630 33.242 25.928 1.00 37.53 109 VAL A CA 1
ATOM 883 C C . VAL A 1 109 ? -4.841 33.813 27.325 1.00 37.53 109 VAL A C 1
ATOM 885 O O . VAL A 1 109 ? -5.886 33.589 27.934 1.00 37.53 109 VAL A O 1
ATOM 888 N N . GLU A 1 110 ? -3.836 34.504 27.858 1.00 40.94 110 GLU A N 1
ATOM 889 C CA . GLU A 1 110 ? -4.022 35.329 29.050 1.00 40.94 110 GLU A CA 1
ATOM 890 C C . GLU A 1 110 ? -5.012 36.446 28.702 1.00 40.94 110 GLU A C 1
ATOM 892 O O . GLU A 1 110 ? -4.750 37.296 27.850 1.00 40.94 110 GLU A O 1
ATOM 897 N N . HIS A 1 111 ? -6.186 36.410 29.331 1.00 35.78 111 HIS A N 1
ATOM 898 C CA . HIS A 1 111 ? -7.120 37.527 29.313 1.00 35.78 111 HIS A CA 1
ATOM 899 C C . HIS A 1 111 ? -6.535 38.644 30.188 1.00 35.78 111 HIS A C 1
ATOM 901 O O . HIS A 1 111 ? -6.292 38.400 31.372 1.00 35.78 111 HIS A O 1
ATOM 907 N N . PRO A 1 112 ? -6.303 39.860 29.664 1.00 43.97 112 PRO A N 1
ATOM 908 C CA . PRO A 1 112 ? -5.799 40.945 30.480 1.00 43.97 112 PRO A CA 1
ATOM 909 C C . PRO A 1 112 ? -6.982 41.688 31.092 1.00 43.97 112 PRO A C 1
ATOM 911 O O . PRO A 1 112 ? -7.325 42.758 30.610 1.00 43.97 112 PRO A O 1
ATOM 914 N N . GLU A 1 113 ? -7.598 41.161 32.150 1.00 39.66 113 GLU A N 1
ATOM 915 C CA . GLU A 1 113 ? -8.425 42.004 33.017 1.00 39.66 113 GLU A CA 1
ATOM 916 C C . GLU A 1 113 ? -8.261 41.667 34.500 1.00 39.66 113 GLU A C 1
ATOM 918 O O . GLU A 1 113 ? -8.550 40.568 34.959 1.00 39.66 113 GLU A O 1
ATOM 923 N N . SER A 1 114 ? -7.879 42.723 35.223 1.00 33.00 114 SER A N 1
ATOM 924 C CA . SER A 1 114 ? -8.356 43.070 36.559 1.00 33.00 114 SER A CA 1
ATOM 925 C C . SER A 1 114 ? -7.862 42.248 37.753 1.00 33.00 114 SER A C 1
ATOM 927 O O . SER A 1 114 ? -8.292 41.135 38.027 1.00 33.00 114 SER A O 1
ATOM 929 N N . ASN A 1 115 ? -7.035 42.927 38.552 1.00 38.31 115 ASN A N 1
ATOM 930 C CA . ASN A 1 115 ? -6.755 42.653 39.960 1.00 38.31 115 ASN A CA 1
ATOM 931 C C . ASN A 1 115 ? -8.015 42.290 40.770 1.00 38.31 115 ASN A C 1
ATOM 933 O O . ASN A 1 115 ? -8.997 43.025 40.690 1.00 38.31 115 ASN A O 1
ATOM 937 N N . GLN A 1 116 ? -7.912 41.240 41.596 1.00 35.44 116 GLN A N 1
ATOM 938 C CA . GLN A 1 116 ? -8.473 41.045 42.955 1.00 35.44 116 GLN A CA 1
ATOM 939 C C . GLN A 1 116 ? -8.402 39.535 43.273 1.00 35.44 116 GLN A C 1
ATOM 941 O O . GLN A 1 116 ? -9.108 38.735 42.678 1.00 35.44 116 GLN A O 1
ATOM 946 N N . GLU A 1 117 ? -7.338 39.076 43.935 1.00 32.50 117 GLU A N 1
ATOM 947 C CA . GLU A 1 117 ? -7.220 38.856 45.392 1.00 32.50 117 GLU A CA 1
ATOM 948 C C . GLU A 1 117 ? -7.689 37.458 45.867 1.00 32.50 117 GLU A C 1
ATOM 950 O O . GLU A 1 117 ? -8.861 37.127 45.745 1.00 32.50 117 GLU A O 1
ATOM 955 N N . ILE A 1 118 ? -6.751 36.744 46.534 1.00 30.38 118 ILE A N 1
ATOM 956 C CA . ILE A 1 118 ? -6.958 35.820 47.684 1.00 30.38 118 ILE A CA 1
ATOM 957 C C . ILE A 1 118 ? -7.535 34.425 47.303 1.00 30.38 118 ILE A C 1
ATOM 959 O O . ILE A 1 118 ? -8.482 34.328 46.545 1.00 30.38 118 ILE A O 1
ATOM 963 N N . SER A 1 119 ? -7.082 33.252 47.771 1.00 30.19 119 SER A N 1
ATOM 964 C CA . SER A 1 119 ? -6.106 32.813 48.779 1.00 30.19 119 SER A CA 1
ATOM 965 C C . SER A 1 119 ? -5.776 31.320 48.559 1.00 30.19 119 SER A C 1
ATOM 967 O O . SER A 1 119 ? -6.576 30.564 48.016 1.00 30.19 119 SER A O 1
ATOM 969 N N . GLU A 1 120 ? -4.544 30.977 48.949 1.00 35.56 120 GLU A N 1
ATOM 970 C CA . GLU A 1 120 ? -3.986 29.733 49.518 1.00 35.56 120 GLU A CA 1
ATOM 971 C C . GLU A 1 120 ? -4.882 28.474 49.594 1.00 35.56 120 GLU A C 1
ATOM 973 O O . GLU A 1 120 ? -6.017 28.521 50.047 1.00 35.56 120 GLU A O 1
ATOM 978 N N . GLN A 1 121 ? -4.408 27.294 49.182 1.00 31.72 121 GLN A N 1
ATOM 979 C CA . GLN A 1 121 ? -3.773 26.222 49.992 1.00 31.72 121 GLN A CA 1
ATOM 980 C C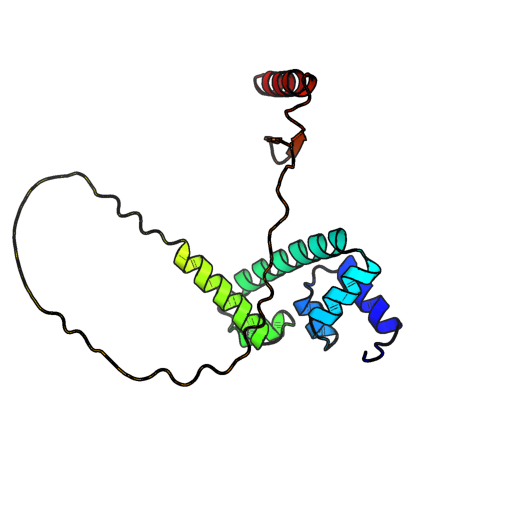 . GLN A 1 121 ? -3.831 24.972 49.070 1.00 31.72 121 GLN A C 1
ATOM 982 O O . GLN A 1 121 ? -4.773 24.857 48.296 1.00 31.72 121 GLN A O 1
ATOM 987 N N . THR A 1 122 ? -2.926 23.996 48.974 1.00 27.89 122 THR A N 1
ATOM 988 C CA . THR A 1 122 ? -2.010 23.337 49.915 1.00 27.89 122 THR A CA 1
ATOM 989 C C . THR A 1 122 ? -1.154 22.389 49.040 1.00 27.89 122 THR A C 1
ATOM 991 O O . THR A 1 122 ? -1.678 21.668 48.201 1.00 27.89 122 THR A O 1
ATOM 994 N N . SER A 1 123 ? 0.174 22.519 49.037 1.00 31.98 123 SER A N 1
ATOM 995 C CA . SER A 1 123 ? 1.127 21.606 49.694 1.00 31.98 123 SER A CA 1
ATOM 996 C C . SER A 1 123 ? 1.324 20.196 49.082 1.00 31.98 123 SER A C 1
ATOM 998 O O . SER A 1 123 ? 0.438 19.352 49.147 1.00 31.98 123 SER A O 1
ATOM 1000 N N . LEU A 1 124 ? 2.594 19.948 48.714 1.00 32.41 124 LEU A N 1
ATOM 1001 C CA . LEU A 1 124 ? 3.376 18.698 48.833 1.00 32.41 124 LEU A CA 1
ATOM 1002 C C . LEU A 1 124 ? 3.388 17.689 47.663 1.00 32.41 124 LEU A C 1
ATOM 1004 O O . LEU A 1 124 ? 2.455 16.930 47.428 1.00 32.41 124 LEU A O 1
ATOM 1008 N N . LEU A 1 125 ? 4.559 17.626 47.012 1.00 37.88 125 LEU A N 1
ATOM 1009 C CA . LEU A 1 125 ? 5.080 16.478 46.253 1.00 37.88 125 LEU A CA 1
ATOM 1010 C C . LEU A 1 125 ? 5.219 15.237 47.161 1.00 37.88 125 LEU A C 1
ATOM 1012 O O . LEU A 1 125 ? 5.425 15.384 48.369 1.00 37.88 125 LEU A O 1
ATOM 1016 N N . PRO A 1 126 ? 5.284 14.027 46.577 1.00 34.94 126 PRO A N 1
ATOM 1017 C CA . PRO A 1 126 ? 6.590 13.372 46.629 1.00 34.94 126 PRO A CA 1
ATOM 1018 C C . PRO A 1 126 ? 7.036 12.703 45.323 1.00 34.94 126 PRO A C 1
ATOM 1020 O O . PRO A 1 126 ? 6.279 12.066 44.594 1.00 34.94 126 PRO A O 1
ATOM 1023 N N . LEU A 1 127 ? 8.342 12.847 45.110 1.00 38.38 127 LEU A N 1
ATOM 1024 C CA . LEU A 1 127 ? 9.226 12.078 44.247 1.00 38.38 127 LEU A CA 1
ATOM 1025 C C . LEU A 1 127 ? 9.106 10.573 44.575 1.00 38.38 127 LEU A C 1
ATOM 1027 O O . LEU A 1 127 ? 9.295 10.193 45.730 1.00 38.38 127 LEU A O 1
ATOM 1031 N N . ILE A 1 128 ? 8.838 9.720 43.583 1.00 37.16 128 ILE A N 1
ATOM 1032 C CA . ILE A 1 128 ? 9.095 8.274 43.679 1.00 37.16 128 ILE A CA 1
ATOM 1033 C C . ILE A 1 128 ? 10.058 7.905 42.558 1.00 37.16 128 ILE A C 1
ATOM 1035 O O . ILE A 1 128 ? 9.764 8.044 41.371 1.00 37.16 128 ILE A O 1
ATOM 1039 N N . GLU A 1 129 ? 11.233 7.477 42.993 1.00 33.28 129 GLU A N 1
ATOM 1040 C CA . GLU A 1 129 ? 12.357 7.004 42.207 1.00 33.28 129 GLU A CA 1
ATOM 1041 C C . GLU A 1 129 ? 12.381 5.463 42.266 1.00 33.28 129 GLU A C 1
ATOM 1043 O O . GLU A 1 129 ? 12.129 4.883 43.321 1.00 33.28 129 GLU A O 1
ATOM 1048 N N . ASN A 1 130 ? 12.768 4.846 41.144 1.00 34.56 130 ASN A N 1
ATOM 1049 C CA . ASN A 1 130 ? 13.260 3.469 40.973 1.00 34.56 130 ASN A CA 1
ATOM 1050 C C . ASN A 1 130 ? 12.257 2.297 40.934 1.00 34.56 130 ASN A C 1
ATOM 1052 O O . ASN A 1 130 ? 11.956 1.697 41.956 1.00 34.56 130 ASN A O 1
ATOM 1056 N N . GLU A 1 131 ? 11.945 1.833 39.715 1.00 31.66 131 GLU A N 1
ATOM 1057 C CA . GLU A 1 131 ? 11.996 0.398 39.383 1.00 31.66 131 GLU A CA 1
ATOM 1058 C C . GLU A 1 131 ? 12.658 0.197 38.002 1.00 31.66 131 GLU A C 1
ATOM 1060 O O . GLU A 1 131 ? 12.504 1.001 37.081 1.00 31.66 131 GLU A O 1
ATOM 1065 N N . GLU A 1 132 ? 13.480 -0.847 37.906 1.00 34.78 132 GLU A N 1
ATOM 1066 C CA . GLU A 1 132 ? 14.481 -1.104 36.866 1.00 34.78 132 GLU A CA 1
ATOM 1067 C C . GLU A 1 132 ? 13.942 -1.244 35.424 1.00 34.78 132 GLU A C 1
ATOM 1069 O O . GLU A 1 132 ? 12.832 -1.734 35.199 1.00 34.78 132 GLU A O 1
ATOM 1074 N N . PRO A 1 133 ? 14.747 -0.920 34.389 1.00 37.72 133 PRO A N 1
ATOM 1075 C CA . PRO A 1 133 ? 14.339 -1.126 33.008 1.00 37.72 133 PRO A CA 1
ATOM 1076 C C . PRO A 1 133 ? 14.376 -2.616 32.643 1.00 37.72 133 PRO A C 1
ATOM 1078 O O . PRO A 1 133 ? 15.433 -3.207 32.407 1.00 37.72 133 PRO A O 1
ATOM 1081 N N . MET A 1 134 ? 13.191 -3.206 32.492 1.00 32.25 134 MET A N 1
ATOM 1082 C CA . MET A 1 134 ? 12.999 -4.487 31.816 1.00 32.25 134 MET A CA 1
ATOM 1083 C C . MET A 1 134 ? 13.704 -4.448 30.444 1.00 32.25 134 MET A C 1
ATOM 1085 O O . MET A 1 134 ? 13.469 -3.563 29.615 1.00 32.25 134 MET A O 1
ATOM 1089 N N . ARG A 1 135 ? 14.636 -5.383 30.232 1.00 36.88 135 ARG A N 1
ATOM 1090 C CA . ARG A 1 135 ? 15.578 -5.425 29.103 1.00 36.88 135 ARG A CA 1
ATOM 1091 C C . ARG A 1 135 ? 14.898 -5.226 27.740 1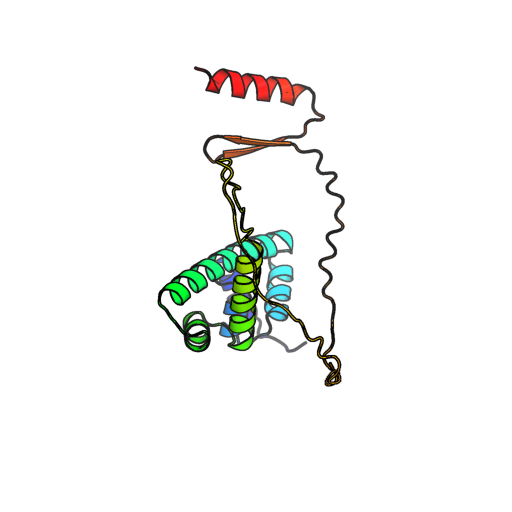.00 36.88 135 ARG A C 1
ATOM 1093 O O . ARG A 1 135 ? 14.240 -6.124 27.217 1.00 36.88 135 ARG A O 1
ATOM 1100 N N . ARG A 1 136 ? 15.162 -4.072 27.114 1.00 31.84 136 ARG A N 1
ATOM 1101 C CA . ARG A 1 136 ? 14.922 -3.800 25.687 1.00 31.84 136 ARG A CA 1
ATOM 1102 C C . ARG A 1 136 ? 15.837 -4.672 24.822 1.00 31.84 136 ARG A C 1
ATOM 1104 O O . ARG A 1 136 ? 16.879 -4.220 24.362 1.00 31.84 136 ARG A O 1
ATOM 1111 N N . ASN A 1 137 ? 15.423 -5.894 24.523 1.00 39.75 137 ASN A N 1
ATOM 1112 C CA . ASN A 1 137 ? 15.834 -6.516 23.271 1.00 39.75 137 ASN A CA 1
ATOM 1113 C C . ASN A 1 137 ? 14.799 -6.124 22.227 1.00 39.75 137 ASN A C 1
ATOM 1115 O O . ASN A 1 137 ? 13.643 -6.488 22.390 1.00 39.75 137 ASN A O 1
ATOM 1119 N N . ASN A 1 138 ? 15.199 -5.343 21.217 1.00 31.44 138 ASN A N 1
ATOM 1120 C CA . ASN A 1 138 ? 14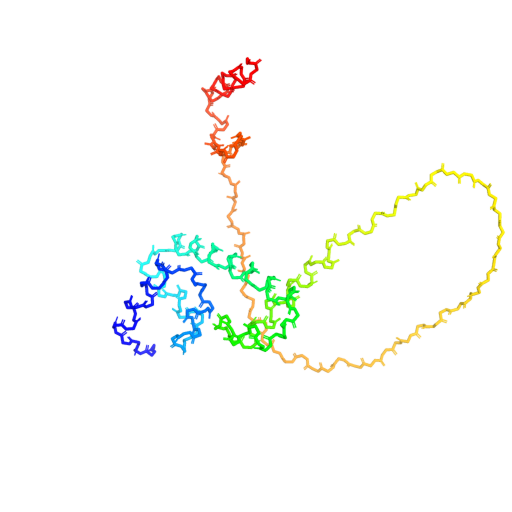.761 -5.502 19.825 1.00 31.44 138 ASN A CA 1
ATOM 1121 C C . ASN A 1 138 ? 15.433 -4.460 18.919 1.00 31.44 138 ASN A C 1
ATOM 1123 O O . ASN A 1 138 ? 15.005 -3.316 18.816 1.00 31.44 138 ASN A O 1
ATOM 1127 N N . PHE A 1 139 ? 16.511 -4.909 18.269 1.00 39.53 139 PHE A N 1
ATOM 1128 C CA . PHE A 1 139 ? 16.967 -4.540 16.927 1.00 39.53 139 PHE A CA 1
ATOM 1129 C C . PHE A 1 139 ? 16.436 -3.215 16.357 1.00 39.53 139 PHE A C 1
ATOM 1131 O O . PHE A 1 139 ? 15.592 -3.184 15.460 1.00 39.53 139 PHE A O 1
ATOM 1138 N N . TYR A 1 140 ? 17.041 -2.111 16.790 1.00 35.94 140 TYR A N 1
ATOM 1139 C CA . TYR A 1 140 ? 16.987 -0.845 16.068 1.00 35.94 140 TYR A CA 1
ATOM 1140 C C . TYR A 1 140 ? 17.810 -0.942 14.775 1.00 35.94 140 TYR A C 1
ATOM 1142 O O . TYR A 1 140 ? 18.924 -0.423 14.688 1.00 35.94 140 TYR A O 1
ATOM 1150 N N . ARG A 1 141 ? 17.261 -1.565 13.723 1.00 36.22 141 ARG A N 1
ATOM 1151 C CA . ARG A 1 141 ? 17.708 -1.248 12.360 1.00 36.22 141 ARG A CA 1
ATOM 1152 C C . ARG A 1 141 ? 17.135 0.111 11.983 1.00 36.22 141 ARG A C 1
ATOM 1154 O O . ARG A 1 141 ? 15.998 0.241 11.544 1.00 36.22 141 ARG A O 1
ATOM 1161 N N . HIS A 1 142 ? 17.961 1.122 12.210 1.00 33.88 142 HIS A N 1
ATOM 1162 C CA . HIS A 1 142 ? 17.791 2.468 11.705 1.00 33.88 142 HIS A CA 1
ATOM 1163 C C . HIS A 1 142 ? 17.723 2.440 10.171 1.00 33.88 142 HIS A C 1
ATOM 1165 O O . HIS A 1 142 ? 18.758 2.446 9.510 1.00 33.88 142 HIS A O 1
ATOM 1171 N N . ASN A 1 143 ? 16.525 2.493 9.590 1.00 36.25 143 ASN A N 1
ATOM 1172 C CA . ASN A 1 143 ? 16.378 3.129 8.284 1.00 36.25 143 ASN A CA 1
ATOM 1173 C C . ASN A 1 143 ? 16.383 4.635 8.542 1.00 36.25 143 ASN A C 1
ATOM 1175 O O . ASN A 1 143 ? 15.335 5.264 8.677 1.00 36.25 143 ASN A O 1
ATOM 1179 N N . ARG A 1 144 ? 17.589 5.203 8.677 1.00 37.62 144 ARG A N 1
ATOM 1180 C CA . ARG A 1 144 ? 17.767 6.642 8.510 1.00 37.62 144 ARG A CA 1
ATOM 1181 C C . ARG A 1 144 ? 17.314 6.948 7.087 1.00 37.62 144 ARG A C 1
ATOM 1183 O O . ARG A 1 144 ? 18.048 6.671 6.142 1.00 37.62 144 ARG A O 1
ATOM 1190 N N . TYR A 1 145 ? 16.130 7.536 6.946 1.00 36.38 145 TYR A N 1
ATOM 1191 C CA . TYR A 1 145 ? 15.895 8.493 5.875 1.00 36.38 145 TYR A CA 1
ATOM 1192 C C . TYR A 1 145 ? 16.901 9.614 6.108 1.00 36.38 145 TYR A C 1
ATOM 1194 O O . TYR A 1 145 ? 16.667 10.561 6.854 1.00 36.38 145 TYR A O 1
ATOM 1202 N N . ARG A 1 146 ? 18.103 9.426 5.565 1.00 31.34 146 ARG A N 1
ATOM 1203 C CA . ARG A 1 146 ? 19.101 10.472 5.475 1.00 31.34 146 ARG A CA 1
ATOM 1204 C C . ARG A 1 146 ? 18.572 11.399 4.386 1.00 31.34 146 ARG A C 1
ATOM 1206 O O . ARG A 1 146 ? 18.907 11.234 3.220 1.00 31.34 146 ARG A O 1
ATOM 1213 N N . ASN A 1 147 ? 17.707 12.333 4.776 1.00 35.06 147 ASN A N 1
ATOM 1214 C CA . ASN A 1 147 ? 17.507 13.566 4.031 1.00 35.06 147 ASN A CA 1
ATOM 1215 C C . ASN A 1 147 ? 18.855 14.282 4.045 1.00 35.06 147 ASN A C 1
ATOM 1217 O O . ASN A 1 147 ? 19.170 15.042 4.952 1.00 35.06 147 ASN A O 1
ATOM 1221 N N . ASN A 1 148 ? 19.699 13.922 3.090 1.00 39.72 148 ASN A N 1
ATOM 1222 C CA . ASN A 1 148 ? 20.868 14.687 2.726 1.00 39.72 148 ASN A CA 1
ATOM 1223 C C . ASN A 1 148 ? 20.869 14.773 1.208 1.00 39.72 148 ASN A C 1
ATOM 1225 O O . ASN A 1 148 ? 21.684 14.165 0.522 1.00 39.72 148 ASN A O 1
ATOM 1229 N N . VAL A 1 149 ? 19.872 15.488 0.703 1.00 35.44 149 VAL A N 1
ATOM 1230 C CA . VAL A 1 149 ? 20.013 16.199 -0.553 1.00 35.44 149 VAL A CA 1
ATOM 1231 C C . VAL A 1 149 ? 20.016 17.649 -0.122 1.00 35.44 149 VAL A C 1
ATOM 1233 O O . VAL A 1 149 ? 18.996 18.150 0.345 1.00 35.44 149 VAL A O 1
ATOM 1236 N N . ASN A 1 150 ? 21.190 18.276 -0.193 1.00 34.75 150 ASN A N 1
ATOM 1237 C CA . ASN A 1 150 ? 21.293 19.722 -0.279 1.00 34.75 150 ASN A CA 1
ATOM 1238 C C . ASN A 1 150 ? 20.237 20.179 -1.283 1.00 34.75 150 ASN A C 1
ATOM 1240 O O . ASN A 1 150 ? 20.359 19.920 -2.480 1.00 34.75 150 ASN A O 1
ATOM 1244 N N . SER A 1 151 ? 19.169 20.797 -0.796 1.00 41.62 151 SER A N 1
ATOM 1245 C CA . SER A 1 151 ? 18.223 21.509 -1.635 1.00 41.62 151 SER A CA 1
ATOM 1246 C C . SER A 1 151 ? 18.865 22.825 -2.060 1.00 41.62 151 SER A C 1
ATOM 1248 O O . SER A 1 151 ? 18.415 23.894 -1.672 1.00 41.62 151 SER A O 1
ATOM 1250 N N . ASP A 1 152 ? 19.890 22.721 -2.905 1.00 46.44 152 ASP A N 1
ATOM 1251 C CA . ASP A 1 152 ? 20.266 23.756 -3.869 1.00 46.44 152 ASP A CA 1
ATOM 1252 C C . ASP A 1 152 ? 19.334 23.648 -5.086 1.00 46.44 152 ASP A C 1
ATOM 1254 O O . ASP A 1 152 ? 19.757 23.604 -6.240 1.00 46.44 152 ASP A O 1
ATOM 1258 N N . SER A 1 153 ? 18.023 23.542 -4.851 1.00 51.25 153 SER A N 1
ATOM 1259 C CA . SER A 1 153 ? 17.076 23.789 -5.927 1.00 51.25 153 SER A CA 1
ATOM 1260 C C . SER A 1 153 ? 16.826 25.287 -5.937 1.00 51.25 153 SER A C 1
ATOM 1262 O O . SER A 1 153 ? 15.988 25.780 -5.183 1.00 51.25 153 SER A O 1
ATOM 1264 N N . ASP A 1 154 ? 17.584 25.981 -6.782 1.00 62.94 154 ASP A N 1
ATOM 1265 C CA . ASP A 1 154 ? 17.454 27.392 -7.155 1.00 62.94 154 ASP A CA 1
ATOM 1266 C C . ASP A 1 154 ? 16.089 27.682 -7.804 1.00 62.94 154 ASP A C 1
ATOM 1268 O O . ASP A 1 154 ? 16.021 28.153 -8.930 1.00 62.94 154 ASP A O 1
ATOM 1272 N N . TYR A 1 155 ? 14.976 27.329 -7.167 1.00 65.44 155 TYR A N 1
ATOM 1273 C CA . TYR A 1 155 ? 13.642 27.480 -7.728 1.00 65.44 155 TYR A CA 1
ATOM 1274 C C . TYR A 1 155 ? 12.690 28.045 -6.676 1.00 65.44 155 TYR A C 1
ATOM 1276 O O . TYR A 1 155 ? 12.419 27.421 -5.651 1.00 65.44 155 TYR A O 1
ATOM 1284 N N . ALA A 1 156 ? 12.165 29.232 -6.961 1.00 66.38 156 ALA A N 1
ATOM 1285 C CA . ALA A 1 156 ? 11.077 29.864 -6.239 1.00 66.38 156 ALA A CA 1
ATOM 1286 C C . ALA A 1 156 ? 9.728 29.354 -6.771 1.00 66.38 156 ALA A C 1
ATOM 1288 O O . ALA A 1 156 ? 9.621 28.869 -7.902 1.00 66.38 156 ALA A O 1
ATOM 1289 N N . ARG A 1 157 ? 8.692 29.416 -5.932 1.00 72.88 157 ARG A N 1
ATOM 1290 C CA . ARG A 1 157 ? 7.360 28.879 -6.235 1.00 72.88 157 ARG A CA 1
ATOM 1291 C C . ARG A 1 157 ? 6.296 29.926 -5.934 1.00 72.88 157 ARG A C 1
ATOM 1293 O O . ARG A 1 157 ? 6.342 30.542 -4.875 1.00 72.88 157 ARG A O 1
ATOM 1300 N N . ILE A 1 158 ? 5.338 30.086 -6.843 1.00 68.81 158 ILE A N 1
ATOM 1301 C CA . ILE A 1 158 ? 4.145 30.923 -6.664 1.00 68.81 158 ILE A CA 1
ATOM 1302 C C . ILE A 1 158 ? 2.908 30.046 -6.885 1.00 68.81 158 ILE A C 1
ATOM 1304 O O . ILE A 1 158 ? 2.881 29.218 -7.798 1.00 68.81 158 ILE A O 1
ATOM 1308 N N . GLN A 1 159 ? 1.893 30.220 -6.041 1.00 66.44 159 GLN A N 1
ATOM 1309 C CA . GLN A 1 159 ? 0.626 29.497 -6.114 1.00 66.44 159 GLN A CA 1
ATOM 1310 C C . GLN A 1 159 ? -0.520 30.488 -6.335 1.00 66.44 159 GLN A C 1
ATOM 1312 O O . GLN A 1 159 ? -0.685 31.419 -5.552 1.00 66.44 159 GLN A O 1
ATOM 1317 N N . LEU A 1 160 ? -1.299 30.289 -7.399 1.00 64.38 160 LEU A N 1
ATOM 1318 C CA . LEU A 1 160 ? -2.412 31.155 -7.803 1.00 64.38 160 LEU A CA 1
ATOM 1319 C C . LEU A 1 160 ? -3.611 30.283 -8.181 1.00 64.38 160 LEU A C 1
ATOM 1321 O O . LEU A 1 160 ? -3.486 29.426 -9.051 1.00 64.38 160 LEU A O 1
ATOM 1325 N N . ASN A 1 161 ? -4.761 30.474 -7.528 1.00 59.19 161 ASN A N 1
ATOM 1326 C CA . ASN A 1 161 ? -6.024 29.770 -7.820 1.00 59.19 161 ASN A CA 1
ATOM 1327 C C . ASN A 1 161 ? -5.879 28.246 -8.018 1.00 59.19 161 ASN A C 1
ATOM 1329 O O . ASN A 1 161 ? -6.459 27.658 -8.927 1.00 59.19 161 ASN A O 1
ATOM 1333 N N . GLY A 1 162 ? -5.068 27.599 -7.174 1.00 61.47 162 GLY A N 1
ATOM 1334 C CA . GLY A 1 16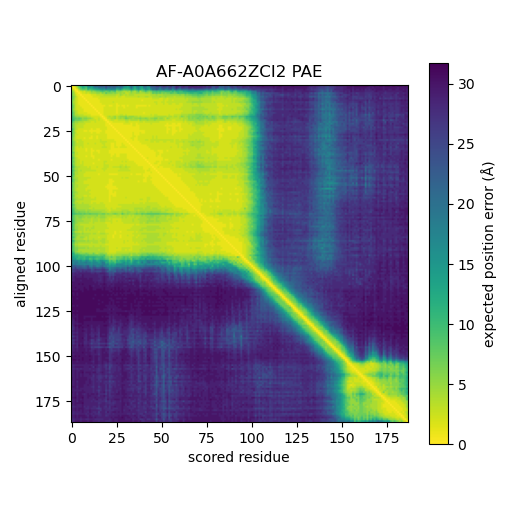2 ? -4.829 26.152 -7.233 1.00 61.47 162 GLY A CA 1
ATOM 1335 C C . GLY A 1 162 ? -3.788 25.698 -8.266 1.00 61.47 162 GLY A C 1
ATOM 1336 O O . GLY A 1 162 ? -3.434 24.521 -8.278 1.00 61.47 162 GLY A O 1
ATOM 1337 N N . VAL A 1 163 ? -3.238 26.605 -9.076 1.00 64.19 163 VAL A N 1
ATOM 1338 C CA . VAL A 1 163 ? -2.130 26.338 -10.003 1.00 64.19 163 VAL A CA 1
ATOM 1339 C C . VAL A 1 163 ? -0.806 26.722 -9.346 1.00 64.19 163 VAL A C 1
ATOM 1341 O O . VAL A 1 163 ? -0.658 27.820 -8.810 1.00 64.19 163 VAL A O 1
ATOM 1344 N N . GLN A 1 164 ? 0.172 25.814 -9.385 1.00 71.00 164 GLN A N 1
ATOM 1345 C CA . GLN A 1 164 ? 1.511 26.044 -8.844 1.00 71.00 164 GLN A CA 1
ATOM 1346 C C . GLN A 1 164 ? 2.524 26.226 -9.977 1.00 71.00 164 GLN A C 1
ATOM 1348 O O . GLN A 1 164 ? 2.729 25.329 -10.794 1.00 71.00 164 GLN A O 1
ATOM 1353 N N . LEU A 1 165 ? 3.206 27.369 -9.979 1.00 68.19 165 LEU A N 1
ATOM 1354 C CA . LEU A 1 165 ? 4.283 27.696 -10.907 1.00 68.19 165 LEU A CA 1
ATOM 1355 C C . LEU A 1 165 ? 5.617 27.671 -10.157 1.00 68.19 165 LEU A C 1
ATOM 1357 O O . LEU A 1 165 ? 5.738 28.236 -9.072 1.00 68.19 165 LEU A O 1
ATOM 1361 N N . SER A 1 166 ? 6.618 26.995 -10.723 1.00 73.56 166 SER A N 1
ATOM 1362 C CA . SER A 1 166 ? 7.979 26.931 -10.169 1.00 73.56 166 SER A CA 1
ATOM 1363 C C . SER A 1 166 ? 8.960 27.527 -11.175 1.00 73.56 166 SER A C 1
ATOM 1365 O O . SER A 1 166 ? 8.905 27.176 -12.351 1.00 73.56 166 SER A O 1
ATOM 1367 N N . PHE A 1 167 ? 9.850 28.413 -10.734 1.00 70.81 167 PHE A N 1
ATOM 1368 C CA . PHE A 1 167 ? 10.767 29.146 -11.611 1.00 70.81 167 PHE A CA 1
ATOM 1369 C C . PHE A 1 167 ? 12.100 29.440 -10.923 1.00 70.81 167 PHE A C 1
ATOM 1371 O O . PHE A 1 167 ? 12.162 29.501 -9.701 1.00 70.81 167 PHE A O 1
ATOM 1378 N N . ASN A 1 168 ? 13.175 29.634 -11.690 1.00 77.00 168 ASN A N 1
ATOM 1379 C CA . ASN A 1 168 ? 14.507 29.874 -11.134 1.00 77.00 168 ASN A CA 1
ATOM 1380 C C . ASN A 1 168 ? 14.775 31.375 -10.897 1.00 77.00 168 ASN A C 1
ATOM 1382 O O . ASN A 1 168 ? 14.944 32.112 -11.864 1.00 77.00 168 ASN A O 1
ATOM 1386 N N . PRO A 1 169 ? 14.896 31.866 -9.650 1.00 65.56 169 PRO A N 1
ATOM 1387 C CA . PRO A 1 169 ? 15.025 33.297 -9.380 1.00 65.56 169 PRO A CA 1
ATOM 1388 C C . PRO A 1 169 ? 16.339 33.909 -9.896 1.00 65.56 169 PRO A C 1
ATOM 1390 O O . PRO A 1 169 ? 16.462 35.131 -9.923 1.00 65.56 169 PRO A O 1
ATOM 1393 N N . LYS A 1 170 ? 17.317 33.094 -10.321 1.00 73.19 170 LYS A N 1
ATOM 1394 C CA . LYS A 1 170 ? 18.584 33.563 -10.901 1.00 73.19 170 LYS A CA 1
ATOM 1395 C C . LYS A 1 170 ? 18.461 33.987 -12.368 1.00 73.19 170 LYS A C 1
ATOM 1397 O O . LYS A 1 170 ? 19.404 34.580 -12.887 1.00 73.19 170 LYS A O 1
ATOM 1402 N N . GLN A 1 171 ? 17.347 33.704 -13.055 1.00 71.31 171 GLN A N 1
ATOM 1403 C CA . GLN A 1 171 ? 17.161 34.181 -14.430 1.00 71.31 171 GLN A CA 1
ATOM 1404 C C . GLN A 1 171 ? 16.516 35.580 -14.412 1.00 71.31 171 GLN A C 1
ATOM 1406 O O . GLN A 1 171 ? 15.404 35.733 -13.910 1.00 71.31 171 GLN A O 1
ATOM 1411 N N . PRO A 1 172 ? 17.157 36.613 -14.981 1.00 60.75 172 PRO A N 1
ATOM 1412 C CA . PRO A 1 172 ? 16.681 37.998 -14.873 1.00 60.75 172 PRO A CA 1
ATOM 1413 C C . PRO A 1 172 ? 15.310 38.239 -15.532 1.00 60.75 172 PRO A C 1
ATOM 1415 O O . PRO A 1 172 ? 14.539 39.073 -15.071 1.00 60.75 172 PRO A O 1
ATOM 1418 N N . GLN A 1 173 ? 14.962 37.454 -16.554 1.00 67.00 173 GLN A N 1
ATOM 1419 C CA . GLN A 1 173 ? 13.695 37.552 -17.301 1.00 67.00 173 GLN A CA 1
ATOM 1420 C C . GLN A 1 173 ? 12.468 37.086 -16.491 1.00 67.00 173 GLN A C 1
ATOM 1422 O O . GLN A 1 173 ? 11.318 37.356 -16.851 1.00 67.00 173 GLN A O 1
ATOM 1427 N N . ILE A 1 174 ? 12.694 36.379 -15.381 1.00 67.06 174 ILE A N 1
ATOM 1428 C CA . ILE A 1 174 ? 11.624 35.835 -14.546 1.00 67.06 174 ILE A CA 1
ATOM 1429 C C . ILE A 1 174 ? 10.923 36.935 -13.753 1.00 67.06 174 ILE A C 1
ATOM 1431 O O . ILE A 1 174 ? 9.703 36.891 -13.629 1.00 67.06 174 ILE A O 1
ATOM 1435 N N . TRP A 1 175 ? 11.647 37.951 -13.278 1.00 61.22 175 TRP A N 1
ATOM 1436 C CA . TRP A 1 175 ? 11.035 39.049 -12.524 1.00 61.22 175 TRP A CA 1
ATOM 1437 C C . TRP A 1 175 ? 10.073 39.880 -13.377 1.00 61.22 175 TRP A C 1
ATOM 1439 O O . TRP A 1 175 ? 8.995 40.235 -12.911 1.00 61.22 175 TRP A O 1
ATOM 1449 N N . GLU A 1 176 ? 10.396 40.105 -14.653 1.00 68.12 176 GLU A N 1
ATOM 1450 C CA . GLU A 1 176 ? 9.477 40.752 -15.599 1.00 68.12 176 GLU A CA 1
ATOM 1451 C C . GLU A 1 176 ? 8.211 39.920 -15.834 1.00 68.12 176 GLU A C 1
ATOM 1453 O O . GLU A 1 176 ? 7.108 40.459 -15.919 1.00 68.12 176 GLU A O 1
ATOM 1458 N N . THR A 1 177 ? 8.362 38.596 -15.910 1.00 66.69 177 THR A N 1
ATOM 1459 C CA . THR A 1 177 ? 7.248 37.666 -16.130 1.00 66.69 177 THR A CA 1
ATOM 1460 C C . THR A 1 177 ? 6.340 37.591 -14.903 1.00 66.69 177 THR A C 1
ATOM 1462 O O . THR A 1 177 ? 5.120 37.657 -15.038 1.00 66.69 177 THR A O 1
ATOM 1465 N N . VAL A 1 178 ? 6.918 37.530 -13.700 1.00 66.88 178 VAL A N 1
ATOM 1466 C CA . VAL A 1 178 ? 6.173 37.562 -12.433 1.00 66.88 178 VAL A CA 1
ATOM 1467 C C . VAL A 1 178 ? 5.426 38.886 -12.283 1.00 66.88 178 VAL A C 1
ATOM 1469 O O . VAL A 1 178 ? 4.237 38.871 -11.979 1.00 66.88 178 VAL A O 1
ATOM 1472 N N . ASN A 1 179 ? 6.064 40.021 -12.577 1.00 70.06 179 ASN A N 1
ATOM 1473 C CA . ASN A 1 179 ? 5.416 41.331 -12.480 1.00 70.06 179 ASN A CA 1
ATOM 1474 C C . ASN A 1 179 ? 4.255 41.488 -13.475 1.00 70.06 179 ASN A C 1
ATOM 1476 O O . ASN A 1 179 ? 3.214 42.017 -13.096 1.00 70.06 179 ASN A O 1
ATOM 1480 N N . LYS A 1 180 ? 4.383 40.967 -14.705 1.00 72.69 180 LYS A N 1
ATOM 1481 C CA . LYS A 1 180 ? 3.277 40.925 -15.681 1.00 72.69 180 LYS A CA 1
ATOM 1482 C C . LYS A 1 180 ? 2.109 40.059 -15.212 1.00 72.69 180 LYS A C 1
ATOM 1484 O O . LYS A 1 180 ? 0.957 40.435 -15.394 1.00 72.69 180 LYS A O 1
ATOM 1489 N N . ILE A 1 181 ? 2.387 38.901 -14.612 1.00 68.69 181 ILE A N 1
ATOM 1490 C CA . ILE A 1 181 ? 1.336 38.032 -14.062 1.00 68.69 181 ILE A CA 1
ATOM 1491 C C . ILE A 1 181 ? 0.619 38.742 -12.910 1.00 68.69 181 ILE A C 1
ATOM 1493 O O . ILE A 1 181 ? -0.605 38.728 -12.857 1.00 68.69 181 ILE A O 1
ATOM 1497 N N . MET A 1 182 ? 1.364 39.404 -12.021 1.00 67.19 182 MET A N 1
ATOM 1498 C CA . MET A 1 182 ? 0.783 40.133 -10.892 1.00 67.19 182 MET A CA 1
ATOM 1499 C C . MET A 1 182 ? -0.039 41.349 -11.336 1.00 67.19 182 MET A C 1
ATOM 1501 O O . MET A 1 182 ? -1.079 41.601 -10.737 1.00 67.19 182 MET A O 1
ATOM 1505 N N . SER A 1 183 ? 0.362 42.066 -12.394 1.00 72.06 183 SER A N 1
ATOM 1506 C CA . SER A 1 183 ? -0.429 43.187 -12.923 1.00 72.06 183 SER A CA 1
ATOM 1507 C C . SER A 1 183 ? -1.739 42.736 -13.573 1.00 72.06 183 SER A C 1
ATOM 1509 O O . SER A 1 183 ? -2.741 43.422 -13.445 1.00 72.06 183 SER A O 1
ATOM 1511 N N . LEU A 1 184 ? -1.755 41.569 -14.228 1.00 66.00 184 LEU A N 1
ATOM 1512 C CA . LEU A 1 184 ? -2.963 40.997 -14.843 1.00 66.00 184 LEU A CA 1
ATOM 1513 C C . LEU A 1 184 ? -3.970 40.441 -13.822 1.00 66.00 184 LEU A C 1
ATOM 1515 O O . LEU A 1 184 ? -5.098 40.138 -14.186 1.00 66.00 184 LEU A O 1
ATOM 1519 N N . LEU A 1 185 ? -3.562 40.268 -12.562 1.00 63.72 185 LEU A N 1
ATOM 1520 C CA . LEU A 1 185 ? -4.433 39.838 -11.462 1.00 63.72 185 LEU A CA 1
ATOM 1521 C C . LEU A 1 185 ? -5.041 41.016 -10.682 1.00 63.72 185 LEU A C 1
ATOM 1523 O O . LEU A 1 185 ? -5.793 40.783 -9.737 1.00 63.72 185 LEU A O 1
ATOM 1527 N N . GLN A 1 186 ? -4.664 42.254 -11.019 1.00 58.91 186 GLN A N 1
ATOM 1528 C CA . GLN A 1 186 ? -5.133 43.482 -10.367 1.00 58.91 186 GLN A CA 1
ATOM 1529 C C . GLN A 1 186 ? -6.192 44.250 -11.184 1.00 58.91 186 GLN A C 1
ATOM 1531 O O . GLN A 1 186 ? -6.683 45.266 -10.694 1.00 58.91 186 GLN A O 1
ATOM 1536 N N . GLU A 1 187 ? -6.552 43.768 -12.380 1.00 47.75 187 GLU A N 1
ATOM 1537 C CA . GLU A 1 187 ? -7.752 44.176 -13.140 1.00 47.75 187 GLU A CA 1
ATOM 1538 C C . GLU A 1 187 ? -8.927 43.230 -12.853 1.00 47.75 187 GLU A C 1
ATOM 1540 O O . GLU A 1 187 ? -10.068 43.736 -12.749 1.00 47.75 187 GLU A O 1
#

Organism: NCBI:txid83771

Solvent-accessible surface area (backbone atoms only — not comparable to full-atom values): 11848 Å² total; per-residue (Å²): 126,84,85,71,54,70,66,59,52,53,51,51,50,48,40,62,72,73,48,71,57,21,51,57,31,51,12,47,76,70,76,47,52,46,70,56,45,50,51,54,36,30,75,76,61,34,58,70,58,33,52,55,48,41,49,54,14,42,53,52,48,52,54,53,52,52,54,42,48,76,69,68,48,50,64,64,56,48,11,64,74,65,38,34,53,56,72,56,41,48,53,53,54,51,51,56,54,49,59,55,58,73,67,63,72,82,76,79,77,81,75,93,72,79,92,80,82,91,78,90,87,81,88,82,85,80,92,86,83,89,82,81,82,78,81,85,81,75,86,84,76,78,80,70,81,73,87,74,68,84,81,78,65,69,55,48,74,52,78,55,98,91,45,77,48,76,45,46,76,86,44,78,71,49,59,60,51,52,52,53,54,55,56,68,73,74,116

Sequence (187 aa):
MNNIEPEVVKNIVKDITTSQLSSYQIAYKYHLSKNTIDRLGISHLGEVIYNQKEKLAFEALIEQIKVLKNQEFSVTKMSEHLGISKSTMFKIVNRYETDRKEQVQVISVEHPESNQEISEQTSLLPLIENEEPMRRNNFYRHNRYRNNVNSDSDYARIQLNGVQLSFNPKQPQIWETVNKIMSLLQE

pLDDT: mean 71.1, std 24.02, range [27.89, 96.5]

Foldseek 3Di:
DPPDDVVLLVVLLCCLVPHLAALQQSCLVSVHDSVVSQVSNCVPPNDVRSVVSNVRSVVVLVVLLVVVVVVVDDLVRSCVVNRGDSVVSVVSVVVVVVVVVVPPPPPPDPDPDDDDDDDDDDDDDDDDDDDDDDDDDDDPPDPPPPPPDPPPVQWDWDADPNDIDIGRPPPPVVVVVVVVVVVVVVD

Secondary structure (DSSP, 8-state):
-----HHHHHHHHHHHHHS---HHHHHHHTT--HHHHHHHHHHHH-HHHHHHHHHHHHHHHHHHHHHHHHTT--HHHHHHHHT--HHHHHHHHHHHHHHHHHT----------------------------------------------------EEEEETTEEEEE-TTSTHHHHHHHHHHHHT--